Protein AF-0000000072192315 (afdb_homodimer)

Nearest PDB structures (foldseek):
  2le2-assembly1_B  TM=6.069E-01  e=7.141E-01  Salasvirus phi29
  8w7d-assembly1_C  TM=4.137E-01  e=3.017E+00  Escherichia coli K-12
  2jb7-assembly1_A  TM=3.400E-01  e=3.017E+00  Pyrobaculum aerophilum
  1rlh-assembly1_A  TM=3.311E-01  e=6.025E+00  Thermoplasma acidophilum
  2ekm-assembly1_C  TM=3.375E-01  e=5.687E+00  Sulfurisphaera tokodaii

Sequence (202 aa):
MYIFDGNPNGRIMCELSNWNGRVYKVSRNELSVFSQRADAGNTGVYFLLGKDENNTDTVYIGEAEKVCTRLKQHLHDADYWSDAIVVISKDDLLNKAHVISMYIFDGNPNGRIMCELSNWNGRVYKVSRNELSVFSQRADAGNTGVYFLLGKDENNTDTVYIGEAEKVCTRLKQHLHDADYWSDAIVVISKDDLLNKAHVIS

Secondary structure (DSSP, 8-state):
-EEE-SSTTS-EEEE-TT-SEEEEEEEGGGHHHHTTSTTTTS-EEEEEEEE-TTS-EEEEEEEESSHHHHHHHHHHH--SEEEEEEEEETTS--EEEE---/-EEE-SSTTS-EEEE-TT-SEEEEEEEGGGHHHHTTSTTTTS-EEEEEEEE-TTS-EEEEEEEESSHHHHHHHHHHH--SEEEEEEEEETTS--EEEE---

pLDDT: mean 89.83, std 11.67, range [42.97, 97.56]

Structure (mmCIF, N/CA/C/O backbone):
data_AF-0000000072192315-model_v1
#
loop_
_entity.id
_entity.type
_entity.pdbx_description
1 polymer 'GIY-YIG domain-containing protein'
#
loop_
_atom_site.group_PDB
_atom_site.id
_atom_site.type_symbol
_atom_site.label_atom_id
_atom_site.label_alt_id
_atom_site.label_comp_id
_atom_site.label_asym_id
_atom_site.label_entity_id
_atom_site.label_seq_id
_atom_site.pdbx_PDB_ins_code
_atom_site.Cartn_x
_atom_site.Cartn_y
_atom_site.Cartn_z
_atom_site.occupancy
_atom_site.B_iso_or_equiv
_atom_site.auth_seq_id
_atom_site.auth_comp_id
_atom_site.auth_asym_id
_atom_site.auth_atom_id
_atom_site.pdbx_PDB_model_num
ATOM 1 N N . MET A 1 1 ? -11.828 5.438 -9.328 1 72.56 1 MET A N 1
ATOM 2 C CA . MET A 1 1 ? -11.18 6.527 -10.055 1 72.56 1 MET A CA 1
ATOM 3 C C . MET A 1 1 ? -9.68 6.551 -9.773 1 72.56 1 MET A C 1
ATOM 5 O O . MET A 1 1 ? -9.258 6.305 -8.641 1 72.56 1 MET A O 1
ATOM 9 N N . TYR A 1 2 ? -8.875 6.68 -10.93 1 74.38 2 TYR A N 1
ATOM 10 C CA . TYR A 1 2 ? -7.426 6.738 -10.766 1 74.38 2 TYR A CA 1
ATOM 11 C C . TYR A 1 2 ? -6.863 8.023 -11.367 1 74.38 2 TYR A C 1
ATOM 13 O O . TYR A 1 2 ? -7.242 8.414 -12.477 1 74.38 2 TYR A O 1
ATOM 21 N N . ILE A 1 3 ? -6.184 8.742 -10.555 1 69 3 ILE A N 1
ATOM 22 C CA . ILE A 1 3 ? -5.527 9.953 -11.031 1 69 3 ILE A CA 1
ATOM 23 C C . ILE A 1 3 ? -4.012 9.742 -11.047 1 69 3 ILE A C 1
ATOM 25 O O . ILE A 1 3 ? -3.42 9.352 -10.039 1 69 3 ILE A O 1
ATOM 29 N N . PHE A 1 4 ? -3.506 9.578 -12.297 1 64.12 4 PHE A N 1
ATOM 30 C CA . PHE A 1 4 ? -2.061 9.477 -12.469 1 64.12 4 PHE A CA 1
ATOM 31 C C . PHE A 1 4 ? -1.511 10.719 -13.164 1 64.12 4 PHE A C 1
ATOM 33 O O . PHE A 1 4 ? -2.018 11.125 -14.211 1 64.12 4 PHE A O 1
ATOM 40 N N . ASP A 1 5 ? -0.833 11.547 -12.422 1 62.72 5 ASP A N 1
ATOM 41 C CA . ASP A 1 5 ? -0.313 12.781 -13 1 62.72 5 ASP A CA 1
ATOM 42 C C . ASP A 1 5 ? 0.749 12.492 -14.055 1 62.72 5 ASP A C 1
ATOM 44 O O . ASP A 1 5 ? 1.009 13.32 -14.93 1 62.72 5 ASP A O 1
ATOM 48 N N . GLY A 1 6 ? 0.932 11.398 -14.617 1 55.69 6 GLY A N 1
ATOM 49 C CA . GLY A 1 6 ? 1.795 11.047 -15.727 1 55.69 6 GLY A CA 1
ATOM 50 C C . GLY A 1 6 ? 3.27 11.062 -15.375 1 55.69 6 GLY A C 1
ATOM 51 O O . GLY A 1 6 ? 4.105 10.594 -16.141 1 55.69 6 GLY A O 1
ATOM 52 N N . ASN A 1 7 ? 3.707 11.984 -14.453 1 56.75 7 ASN A N 1
ATOM 53 C CA . ASN A 1 7 ? 5.102 12.047 -14.039 1 56.75 7 ASN A CA 1
ATOM 54 C C . ASN A 1 7 ? 5.445 10.938 -13.055 1 56.75 7 ASN A C 1
ATOM 56 O O . ASN A 1 7 ? 4.656 10.625 -12.164 1 56.75 7 ASN A O 1
ATOM 60 N N . PRO A 1 8 ? 6.453 10.156 -13.492 1 55.16 8 PRO A N 1
ATOM 61 C CA . PRO A 1 8 ? 6.844 9.031 -12.641 1 55.16 8 PRO A CA 1
ATOM 62 C C . PRO A 1 8 ? 6.883 9.398 -11.156 1 55.16 8 PRO A C 1
ATOM 64 O O . PRO A 1 8 ? 6.613 8.555 -10.305 1 55.16 8 PRO A O 1
ATOM 67 N N . ASN A 1 9 ? 7.336 10.641 -10.906 1 58.22 9 ASN A N 1
ATOM 68 C CA . ASN A 1 9 ? 7.402 11.117 -9.531 1 58.22 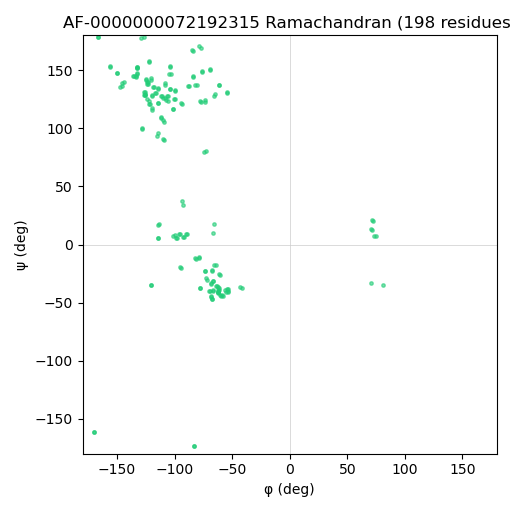9 ASN A CA 1
ATOM 69 C C . ASN A 1 9 ? 6.094 11.789 -9.109 1 58.22 9 ASN A C 1
ATOM 71 O O . ASN A 1 9 ? 6.043 12.469 -8.078 1 58.22 9 ASN A O 1
ATOM 75 N N . GLY A 1 10 ? 5.234 11.562 -10.055 1 63.72 10 GLY A N 1
ATOM 76 C CA . GLY A 1 10 ? 4.008 12.305 -9.797 1 63.72 10 GLY A CA 1
ATOM 77 C C . GLY A 1 10 ? 3.133 11.664 -8.734 1 63.72 10 GLY A C 1
ATOM 78 O O . GLY A 1 10 ? 3.436 10.578 -8.25 1 63.72 10 GLY A O 1
ATOM 79 N N . ARG A 1 11 ? 2.109 12.43 -8.305 1 75 11 ARG A N 1
ATOM 80 C CA . ARG A 1 11 ? 1.114 12.039 -7.309 1 75 11 ARG A CA 1
ATOM 81 C C . ARG A 1 11 ? 0.129 11.031 -7.891 1 75 11 ARG A C 1
ATOM 83 O O . ARG A 1 11 ? -0.313 11.172 -9.031 1 75 11 ARG A O 1
ATOM 90 N N . ILE A 1 12 ? 0.076 9.961 -7.25 1 82.5 12 ILE A N 1
ATOM 91 C CA . ILE A 1 12 ? -0.927 8.969 -7.613 1 82.5 12 ILE A CA 1
ATOM 92 C C . ILE A 1 12 ? -2.008 8.906 -6.539 1 82.5 12 ILE A C 1
ATOM 94 O O . ILE A 1 12 ? -1.704 8.922 -5.344 1 82.5 12 ILE A O 1
ATOM 98 N N . MET A 1 13 ? -3.211 9.07 -6.996 1 89.31 13 MET A N 1
ATOM 99 C CA . MET A 1 13 ? -4.348 8.812 -6.117 1 89.31 13 MET A CA 1
ATOM 100 C C . MET A 1 13 ? -5.32 7.828 -6.75 1 89.31 13 MET A C 1
ATOM 102 O O . MET A 1 13 ? -5.629 7.93 -7.941 1 89.31 13 MET A O 1
ATOM 106 N N . CYS A 1 14 ? -5.656 6.895 -5.984 1 88.88 14 CYS A N 1
ATOM 107 C CA . CYS A 1 14 ? -6.574 5.863 -6.465 1 88.88 14 CYS A CA 1
ATOM 108 C C . CYS A 1 14 ? -7.773 5.73 -5.535 1 88.88 14 CYS A C 1
ATOM 110 O O . CYS A 1 14 ? -7.617 5.688 -4.312 1 88.88 14 CYS A O 1
ATOM 112 N N . GLU A 1 15 ? -8.922 5.777 -6.16 1 90.12 15 GLU A N 1
ATOM 113 C CA . GLU A 1 15 ? -10.148 5.422 -5.469 1 90.12 15 GLU A CA 1
ATOM 114 C C . GLU A 1 15 ? -10.695 4.086 -5.969 1 90.12 15 GLU A C 1
ATOM 116 O O . GLU A 1 15 ? -10.664 3.805 -7.168 1 90.12 15 GLU A O 1
ATOM 121 N N . LEU A 1 16 ? -11.172 3.268 -5.039 1 88 16 LEU A N 1
ATOM 122 C CA . LEU A 1 16 ? -11.633 1.924 -5.363 1 88 16 LEU A CA 1
ATOM 123 C C . LEU A 1 16 ? -13.156 1.855 -5.348 1 88 16 LEU A C 1
ATOM 125 O O . LEU A 1 16 ? -13.805 2.535 -4.551 1 88 16 LEU A O 1
ATOM 129 N N . SER A 1 17 ? -13.531 1.049 -6.195 1 85.25 17 SER A N 1
ATOM 130 C CA . SER A 1 17 ? -14.984 0.869 -6.277 1 85.25 17 SER A CA 1
ATOM 131 C C . SER A 1 17 ? -15.531 0.264 -4.988 1 85.25 17 SER A C 1
ATOM 133 O O . SER A 1 17 ? -14.961 -0.684 -4.445 1 85.25 17 SER A O 1
ATOM 135 N N . ASN A 1 18 ? -16.484 0.802 -4.43 1 85.88 18 ASN A N 1
ATOM 136 C CA . ASN A 1 18 ? -17.234 0.309 -3.275 1 85.88 18 ASN A CA 1
ATOM 137 C C . ASN A 1 18 ? -16.422 0.433 -1.988 1 85.88 18 ASN A C 1
ATOM 139 O O . ASN A 1 18 ? -16.641 -0.312 -1.033 1 85.88 18 ASN A O 1
ATOM 143 N N . TRP A 1 19 ? -15.398 1.005 -2.02 1 92 19 TRP A N 1
ATOM 144 C CA . TRP A 1 19 ? -14.609 1.298 -0.831 1 92 19 TRP A CA 1
ATOM 145 C C . TRP A 1 19 ? -14.539 2.801 -0.579 1 92 19 TRP A C 1
ATOM 147 O O . TRP A 1 19 ? -14.359 3.586 -1.512 1 92 19 TRP A O 1
ATOM 157 N N . ASN A 1 20 ? -14.742 3.244 0.676 1 92.12 20 ASN A N 1
ATOM 158 C CA . ASN A 1 20 ? -14.797 4.672 0.982 1 92.12 20 ASN A CA 1
ATOM 159 C C . ASN A 1 20 ? -13.43 5.203 1.414 1 92.12 20 ASN A C 1
ATOM 161 O O . ASN A 1 20 ? -13.328 5.93 2.404 1 92.12 20 ASN A O 1
ATOM 165 N N . GLY A 1 21 ? -12.43 4.781 0.879 1 93.44 21 GLY A N 1
ATOM 166 C CA . GLY A 1 21 ? -11.086 5.281 1.137 1 93.44 21 GLY A CA 1
ATOM 167 C C . GLY A 1 21 ? -10.328 5.633 -0.128 1 93.44 21 GLY A C 1
ATOM 168 O O . GLY A 1 21 ? -10.898 5.641 -1.221 1 93.44 21 GLY A O 1
ATOM 169 N N . ARG A 1 22 ? -9.164 6.109 0.043 1 94.44 22 ARG A N 1
ATOM 170 C CA . ARG A 1 22 ? -8.234 6.461 -1.027 1 94.44 22 ARG A CA 1
ATOM 171 C C . ARG A 1 22 ? -6.844 5.91 -0.747 1 94.44 22 ARG A C 1
ATOM 173 O O . ARG A 1 22 ? -6.438 5.789 0.412 1 94.44 22 ARG A O 1
ATOM 180 N N . VAL A 1 23 ? -6.168 5.559 -1.842 1 95.31 23 VAL A N 1
ATOM 181 C CA . VAL A 1 23 ? -4.754 5.203 -1.793 1 95.31 23 VAL A CA 1
ATOM 182 C C . VAL A 1 23 ? -3.926 6.281 -2.49 1 95.31 23 VAL A C 1
ATOM 184 O O . VAL A 1 23 ? -4.238 6.684 -3.611 1 95.31 23 VAL A O 1
ATOM 187 N N . TYR A 1 24 ? -2.924 6.754 -1.755 1 94.25 24 TYR A N 1
ATOM 188 C CA . TYR A 1 24 ? -2.039 7.777 -2.295 1 94.25 24 TYR A CA 1
ATOM 189 C C . TYR A 1 24 ? -0.605 7.27 -2.385 1 94.25 24 TYR A C 1
ATOM 191 O O . TYR A 1 24 ? -0.124 6.586 -1.478 1 94.25 24 TYR A O 1
ATOM 199 N N . LYS A 1 25 ? 0.007 7.535 -3.465 1 94 25 LYS A N 1
ATOM 200 C CA . LYS A 1 25 ? 1.466 7.598 -3.473 1 94 25 LYS A CA 1
ATOM 201 C C . LYS A 1 25 ? 1.957 9.023 -3.252 1 94 25 LYS A C 1
ATOM 203 O O . LYS A 1 25 ? 1.591 9.938 -3.998 1 94 25 LYS A O 1
ATOM 208 N N . VAL A 1 26 ? 2.732 9.227 -2.207 1 94.25 26 VAL A N 1
ATOM 209 C CA . VAL A 1 26 ? 3.215 10.555 -1.825 1 94.25 26 VAL A CA 1
ATOM 210 C C . VAL A 1 26 ? 4.742 10.562 -1.81 1 94.25 26 VAL A C 1
ATOM 212 O O . VAL A 1 26 ? 5.367 9.781 -1.091 1 94.25 26 VAL A O 1
ATOM 215 N N . SER A 1 27 ? 5.324 11.406 -2.596 1 93.75 27 SER A N 1
ATOM 216 C CA . SER A 1 27 ? 6.766 11.594 -2.482 1 93.75 27 SER A CA 1
ATOM 217 C C . SER A 1 27 ? 7.117 12.445 -1.269 1 93.75 27 SER A C 1
ATOM 219 O O . SER A 1 27 ? 6.402 13.391 -0.94 1 93.75 27 SER A O 1
ATOM 221 N N . ARG A 1 28 ? 8.258 12.133 -0.775 1 94.81 28 ARG A N 1
ATOM 222 C CA . ARG A 1 28 ? 8.758 12.883 0.375 1 94.81 28 ARG A CA 1
ATOM 223 C C . ARG A 1 28 ? 8.773 14.375 0.092 1 94.81 28 ARG A C 1
ATOM 225 O O . ARG A 1 28 ? 8.391 15.18 0.945 1 94.81 28 ARG A O 1
ATOM 232 N N . ASN A 1 29 ? 9.094 14.75 -1.052 1 93.38 29 ASN A N 1
ATOM 233 C CA . ASN A 1 29 ? 9.258 16.141 -1.438 1 93.38 29 ASN A CA 1
ATOM 234 C C . ASN A 1 29 ? 7.906 16.812 -1.678 1 93.38 29 ASN A C 1
ATOM 236 O O . ASN A 1 29 ? 7.828 18.047 -1.785 1 93.38 29 ASN A O 1
ATOM 240 N N . GLU A 1 30 ? 6.855 16.016 -1.737 1 93.12 30 GLU A N 1
ATOM 241 C CA . GLU A 1 30 ? 5.535 16.562 -2.023 1 93.12 30 GLU A CA 1
ATOM 242 C C . GLU A 1 30 ? 4.602 16.406 -0.828 1 93.12 30 GLU A C 1
ATOM 244 O O . GLU A 1 30 ? 3.383 16.531 -0.966 1 93.12 30 GLU A O 1
ATOM 249 N N . LEU A 1 31 ? 5.16 16.172 0.26 1 95.5 31 LEU A N 1
ATOM 250 C CA . LEU A 1 31 ? 4.344 15.984 1.451 1 95.5 31 LEU A CA 1
ATOM 251 C C . LEU A 1 31 ? 3.537 17.234 1.77 1 95.5 31 LEU A C 1
ATOM 253 O O . LEU A 1 31 ? 2.4 17.156 2.238 1 95.5 31 LEU A O 1
ATOM 257 N N . SER A 1 32 ? 4.129 18.391 1.55 1 95.12 32 SER A N 1
ATOM 258 C CA . SER A 1 32 ? 3.43 19.641 1.812 1 95.12 32 SER A CA 1
ATOM 259 C C . SER A 1 32 ? 2.18 19.766 0.947 1 95.12 32 SER A C 1
ATOM 261 O O . SER A 1 32 ? 1.159 20.297 1.396 1 95.12 32 SER A O 1
ATOM 263 N N . VAL A 1 33 ? 2.227 19.344 -0.306 1 93.94 33 VAL A N 1
ATOM 264 C CA . VAL A 1 33 ? 1.077 19.359 -1.205 1 93.94 33 VAL A CA 1
ATOM 265 C C . VAL A 1 33 ? 0.027 18.359 -0.732 1 93.94 33 VAL A C 1
ATOM 267 O O . VAL A 1 33 ? -1.16 18.688 -0.656 1 93.94 33 VAL A O 1
ATOM 270 N N . PHE A 1 34 ? 0.44 17.172 -0.406 1 94.5 34 PHE A N 1
ATOM 271 C CA . PHE A 1 34 ? -0.456 16.156 0.123 1 94.5 34 PHE A CA 1
ATOM 272 C C . PHE A 1 34 ? -1.182 16.656 1.364 1 94.5 34 PHE A C 1
ATOM 274 O O . PHE A 1 34 ? -2.373 16.391 1.545 1 94.5 34 PHE A O 1
ATOM 281 N N . SER A 1 35 ? -0.459 17.375 2.182 1 96.19 35 SER A N 1
ATOM 282 C CA . SER A 1 35 ? -0.99 17.812 3.465 1 96.19 35 SER A CA 1
ATOM 283 C C . SER A 1 35 ? -2.146 18.797 3.273 1 96.19 35 SER A C 1
ATOM 285 O O . SER A 1 35 ? -2.898 19.062 4.211 1 96.19 35 SER A O 1
ATOM 287 N N . GLN A 1 36 ? -2.279 19.375 2.117 1 96.25 36 GLN A N 1
ATOM 288 C CA . GLN A 1 36 ? -3.326 20.344 1.835 1 96.25 36 GLN A CA 1
ATOM 289 C C . GLN A 1 36 ? -4.645 19.656 1.503 1 96.25 36 GLN A C 1
ATOM 291 O O . GLN A 1 36 ? -5.695 20.312 1.462 1 96.25 36 GLN A O 1
ATOM 296 N N . ARG A 1 37 ? -4.586 18.469 1.297 1 93.94 37 ARG A N 1
ATOM 297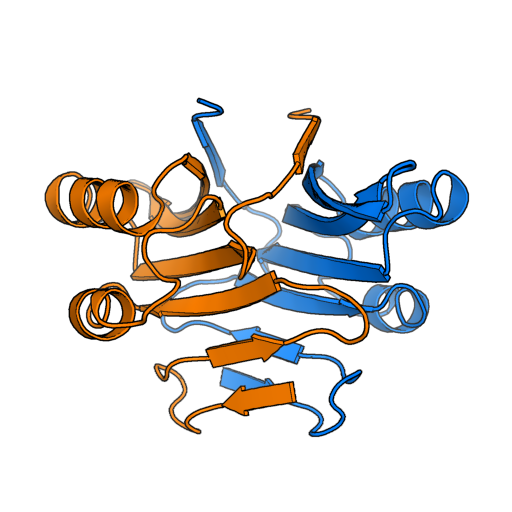 C CA . ARG A 1 37 ? -5.809 17.734 0.989 1 93.94 37 ARG A CA 1
ATOM 298 C C . ARG A 1 37 ? -6.723 17.656 2.207 1 93.94 37 ARG A C 1
ATOM 300 O O . ARG A 1 37 ? -6.254 17.484 3.334 1 93.94 37 ARG A O 1
ATOM 307 N N . ALA A 1 38 ? -8.031 17.578 1.945 1 93.31 38 ALA A N 1
ATOM 308 C CA . ALA A 1 38 ? -9.023 17.562 3.012 1 93.31 38 ALA A CA 1
ATOM 309 C C . ALA A 1 38 ? -8.93 16.297 3.848 1 93.31 38 ALA A C 1
ATOM 311 O O . ALA A 1 38 ? -9.18 16.312 5.055 1 93.31 38 ALA A O 1
ATOM 312 N N . ASP A 1 39 ? -8.523 15.188 3.17 1 95.12 39 ASP A N 1
ATOM 313 C CA . ASP A 1 39 ? -8.531 13.914 3.877 1 95.12 39 ASP A CA 1
ATOM 314 C C . ASP A 1 39 ? -7.145 13.562 4.406 1 95.12 39 ASP A C 1
ATOM 316 O O . ASP A 1 39 ? -6.953 12.508 5.012 1 95.12 39 ASP A O 1
ATOM 320 N N . ALA A 1 40 ? -6.164 14.438 4.281 1 94.81 40 ALA A N 1
ATOM 321 C CA . ALA A 1 40 ? -4.785 14.117 4.641 1 94.81 40 ALA A CA 1
ATOM 322 C C . ALA A 1 40 ? -4.645 13.914 6.145 1 94.81 40 ALA A C 1
ATOM 324 O O . ALA A 1 40 ? -3.74 13.211 6.602 1 94.81 40 ALA A O 1
ATOM 325 N N . GLY A 1 41 ? -5.559 14.469 6.918 1 95.19 41 GLY A N 1
ATOM 326 C CA . GLY A 1 41 ? -5.52 14.383 8.367 1 95.19 41 GLY A CA 1
ATOM 327 C C . GLY A 1 41 ? -6.363 13.258 8.93 1 95.19 41 GLY A C 1
ATOM 328 O O . GLY A 1 41 ? -6.59 13.18 10.141 1 95.19 41 GLY A O 1
ATOM 329 N N . ASN A 1 42 ? -6.867 12.398 8.133 1 97.19 42 ASN A N 1
ATOM 330 C CA . ASN A 1 42 ? -7.723 11.312 8.594 1 97.19 42 ASN A CA 1
ATOM 331 C C . ASN A 1 42 ? -6.898 10.117 9.055 1 97.19 42 ASN A C 1
ATOM 333 O O . ASN A 1 42 ? -5.676 10.094 8.898 1 97.19 42 ASN A O 1
ATOM 337 N N . THR A 1 43 ? -7.582 9.156 9.758 1 96.12 43 THR A N 1
ATOM 338 C CA . THR A 1 43 ? -6.988 7.887 10.18 1 96.12 43 THR A CA 1
ATOM 339 C C . THR A 1 43 ? -6.543 7.074 8.961 1 96.12 43 THR A C 1
ATOM 341 O O . THR A 1 43 ? -7.246 7.027 7.953 1 96.12 43 THR A O 1
ATOM 344 N N . GLY A 1 44 ? -5.391 6.527 9.109 1 96.31 44 GLY A N 1
ATOM 345 C CA . GLY A 1 44 ? -4.945 5.715 7.992 1 96.31 44 GLY A CA 1
ATOM 346 C C . GLY A 1 44 ? -3.752 4.84 8.328 1 96.31 44 GLY A C 1
ATOM 347 O O . GLY A 1 44 ? -3.355 4.742 9.492 1 96.31 44 GLY A O 1
ATOM 348 N N . VAL A 1 45 ? -3.305 4.043 7.363 1 96.69 45 VAL A N 1
ATOM 349 C CA . VAL A 1 45 ? -2.102 3.219 7.391 1 96.69 45 VAL A CA 1
ATOM 350 C C . VAL A 1 45 ? -1.188 3.6 6.227 1 96.69 45 VAL A C 1
ATOM 352 O O . VAL A 1 45 ? -1.64 4.191 5.242 1 96.69 45 VAL A O 1
ATOM 355 N N . TYR A 1 46 ? 0.104 3.293 6.371 1 96.88 46 TYR A N 1
ATOM 356 C CA . TYR A 1 46 ? 1.016 3.707 5.309 1 96.88 46 TYR A CA 1
ATOM 357 C C . TYR A 1 46 ? 2.266 2.836 5.297 1 96.88 46 TYR A C 1
ATOM 359 O O . TYR A 1 46 ? 2.645 2.262 6.32 1 96.88 46 TYR A O 1
ATOM 367 N N . PHE A 1 47 ? 2.814 2.752 4.164 1 96.62 47 PHE A N 1
ATOM 368 C CA . PHE A 1 47 ? 4.18 2.277 3.971 1 96.62 47 PHE A CA 1
ATOM 369 C C . PHE A 1 47 ? 5.121 3.439 3.686 1 96.62 47 PHE A C 1
ATOM 371 O O . PHE A 1 47 ? 4.801 4.324 2.891 1 96.62 47 PHE A O 1
ATOM 378 N N . LEU A 1 48 ? 6.305 3.398 4.422 1 97.06 48 LEU A N 1
ATOM 379 C CA . LEU A 1 48 ? 7.422 4.223 3.973 1 97.06 48 LEU A CA 1
ATOM 380 C C . LEU A 1 48 ? 8.438 3.389 3.205 1 97.06 48 LEU A C 1
ATOM 382 O O . LEU A 1 48 ? 8.898 2.355 3.695 1 97.06 48 LEU A O 1
ATOM 386 N N . LEU A 1 49 ? 8.75 3.83 1.974 1 96.75 49 LEU A N 1
ATOM 387 C CA . LEU A 1 49 ? 9.656 3.092 1.104 1 96.75 49 LEU A CA 1
ATOM 388 C C . LEU A 1 49 ? 11.008 3.797 1.009 1 96.75 49 LEU A C 1
ATOM 390 O O . LEU A 1 49 ? 11.07 4.992 0.71 1 96.75 49 LEU A O 1
ATOM 394 N N . GLY A 1 50 ? 12.055 2.982 1.275 1 96.44 50 GLY A N 1
ATOM 395 C CA . GLY A 1 50 ? 13.383 3.572 1.22 1 96.44 50 GLY A CA 1
ATOM 396 C C . GLY A 1 50 ? 14.5 2.545 1.296 1 96.44 50 GLY A C 1
ATOM 397 O O . GLY A 1 50 ? 14.32 1.397 0.882 1 96.44 50 GLY A O 1
ATOM 398 N N . LYS A 1 51 ? 15.633 3.061 1.639 1 95.62 51 LYS A N 1
ATOM 399 C CA . LYS A 1 51 ? 16.828 2.225 1.804 1 95.62 51 LYS A CA 1
ATOM 400 C C . LYS A 1 51 ? 17.422 2.393 3.197 1 95.62 51 LYS A C 1
ATOM 402 O O . LYS A 1 51 ? 17.484 3.506 3.721 1 95.62 51 LYS A O 1
ATOM 407 N N . ASP A 1 52 ? 17.812 1.212 3.709 1 93.62 52 ASP A N 1
ATOM 408 C CA . ASP A 1 52 ? 18.453 1.297 5.02 1 93.62 52 ASP A CA 1
ATOM 409 C C . ASP A 1 52 ? 19.922 1.648 4.891 1 93.62 52 ASP A C 1
ATOM 411 O O . ASP A 1 52 ? 20.391 2.01 3.809 1 93.62 52 ASP A O 1
ATOM 415 N N . GLU A 1 53 ? 20.656 1.627 6.031 1 93.56 53 GLU A N 1
ATOM 416 C CA . GLU A 1 53 ? 22.047 2.041 6.094 1 93.56 53 GLU A CA 1
ATOM 417 C C . GLU A 1 53 ? 22.938 1.167 5.203 1 93.56 53 GLU A C 1
ATOM 419 O O . GLU A 1 53 ? 24 1.59 4.777 1 93.56 53 GLU A O 1
ATOM 424 N N . ASN A 1 54 ? 22.547 -0.057 4.926 1 94.06 54 ASN A N 1
ATOM 425 C CA . ASN A 1 54 ? 23.297 -0.976 4.074 1 94.06 54 ASN A CA 1
ATOM 426 C C . ASN A 1 54 ? 22.844 -0.89 2.621 1 94.06 54 ASN A C 1
ATOM 428 O O . ASN A 1 54 ? 23.109 -1.789 1.824 1 94.06 54 ASN A O 1
ATOM 432 N N . ASN A 1 55 ? 22 0.028 2.291 1 93.5 55 ASN A N 1
ATOM 433 C CA . ASN A 1 55 ? 21.484 0.274 0.95 1 93.5 55 ASN A CA 1
ATOM 434 C C . ASN A 1 55 ? 20.516 -0.817 0.514 1 93.5 55 ASN A C 1
ATOM 436 O O . ASN A 1 55 ? 20.359 -1.077 -0.68 1 93.5 55 ASN A O 1
ATOM 440 N N . THR A 1 56 ? 20 -1.481 1.504 1 94.56 56 THR A N 1
ATOM 441 C CA . THR A 1 56 ? 19.016 -2.516 1.236 1 94.56 56 THR A CA 1
ATOM 442 C C . THR A 1 56 ? 17.609 -1.921 1.195 1 94.56 56 THR A C 1
ATOM 444 O O . THR A 1 56 ? 17.266 -1.078 2.025 1 94.56 56 THR A O 1
ATOM 447 N N . ASP A 1 57 ? 16.859 -2.344 0.233 1 96.38 57 ASP A N 1
ATOM 448 C CA . ASP A 1 57 ? 15.461 -1.896 0.181 1 96.38 57 ASP A CA 1
ATOM 449 C C . ASP A 1 57 ? 14.742 -2.199 1.49 1 96.38 57 ASP A C 1
ATOM 451 O O . ASP A 1 57 ? 14.812 -3.318 2 1 96.38 57 ASP A O 1
ATOM 455 N N . THR A 1 58 ? 14.055 -1.159 1.998 1 95.75 58 THR A N 1
ATOM 456 C CA . THR A 1 58 ? 13.391 -1.271 3.291 1 95.75 58 THR A CA 1
ATOM 457 C C . THR A 1 58 ? 11.992 -0.667 3.232 1 95.75 58 THR A C 1
ATOM 459 O O . THR A 1 58 ? 11.758 0.305 2.512 1 95.75 58 THR A O 1
ATOM 462 N N . VAL A 1 59 ? 11.078 -1.281 3.965 1 96.56 59 VAL A N 1
ATOM 463 C CA . VAL A 1 59 ? 9.719 -0.766 4.109 1 96.56 59 VAL A CA 1
ATOM 464 C C . VAL A 1 59 ? 9.375 -0.617 5.59 1 96.56 59 VAL A C 1
ATOM 466 O O . VAL A 1 59 ? 9.656 -1.512 6.391 1 96.56 59 VAL A O 1
ATOM 469 N N . TYR A 1 60 ? 8.898 0.588 5.918 1 96.19 60 TYR A N 1
ATOM 470 C CA . TYR A 1 60 ? 8.32 0.841 7.234 1 96.19 60 TYR A CA 1
ATOM 471 C C . TYR A 1 60 ? 6.793 0.794 7.18 1 96.19 60 TYR A C 1
ATOM 473 O O . TYR A 1 60 ? 6.184 1.331 6.25 1 96.19 60 TYR A O 1
ATOM 481 N N . ILE A 1 61 ? 6.184 0.058 8.125 1 96.56 61 ILE A N 1
ATOM 482 C CA . ILE A 1 61 ? 4.73 -0.019 8.211 1 96.56 61 ILE A CA 1
ATOM 483 C C . ILE A 1 61 ? 4.234 0.806 9.391 1 96.56 61 ILE A C 1
ATOM 485 O O . ILE A 1 61 ? 4.637 0.569 10.531 1 96.56 61 ILE A O 1
ATOM 489 N N . GLY A 1 62 ? 3.328 1.759 9.094 1 94.62 62 GLY A N 1
ATOM 490 C CA . GLY A 1 62 ? 2.783 2.586 10.156 1 94.62 62 GLY A CA 1
ATOM 491 C C . GLY A 1 62 ? 1.271 2.709 10.102 1 94.62 62 GLY A C 1
ATOM 492 O O . GLY A 1 62 ? 0.669 2.564 9.039 1 94.62 62 GLY A O 1
ATOM 493 N N . GLU A 1 63 ? 0.662 2.934 11.273 1 94.62 63 GLU A N 1
ATOM 494 C CA . GLU A 1 63 ? -0.731 3.324 11.469 1 94.62 63 GLU A CA 1
ATOM 495 C C . GLU A 1 63 ? -0.835 4.602 12.297 1 94.62 63 GLU A C 1
ATOM 497 O O . GLU A 1 63 ? -0.026 4.832 13.195 1 94.62 63 GLU A O 1
ATOM 502 N N . ALA A 1 64 ? -1.789 5.418 11.906 1 93.94 64 ALA A N 1
ATOM 503 C CA . ALA A 1 64 ? -1.93 6.656 12.664 1 93.94 64 ALA A CA 1
ATOM 504 C C . ALA A 1 64 ? -3.377 7.137 12.664 1 93.94 64 ALA A C 1
ATOM 506 O O . ALA A 1 64 ? -4.109 6.934 11.695 1 93.94 64 ALA A O 1
ATOM 507 N N . GLU A 1 65 ? -3.758 7.762 13.758 1 94.88 65 GLU A N 1
ATOM 508 C CA . GLU A 1 65 ? -5.043 8.453 13.812 1 94.88 65 GLU A CA 1
ATOM 509 C C . GLU A 1 65 ? -5.047 9.688 12.914 1 94.88 65 GLU A C 1
ATOM 511 O O . GLU A 1 65 ? -6.094 10.062 12.375 1 94.88 65 GLU A O 1
ATOM 516 N N . LYS A 1 66 ? -3.918 10.273 12.828 1 95.88 66 LYS A N 1
ATOM 517 C CA . LYS A 1 66 ? -3.682 11.398 11.922 1 95.88 66 LYS A CA 1
ATOM 518 C C . LYS A 1 66 ? -2.443 11.164 11.062 1 95.88 66 LYS A C 1
ATOM 520 O O . LYS A 1 66 ? -1.326 11.477 11.477 1 95.88 66 LYS A O 1
ATOM 525 N N . VAL A 1 67 ?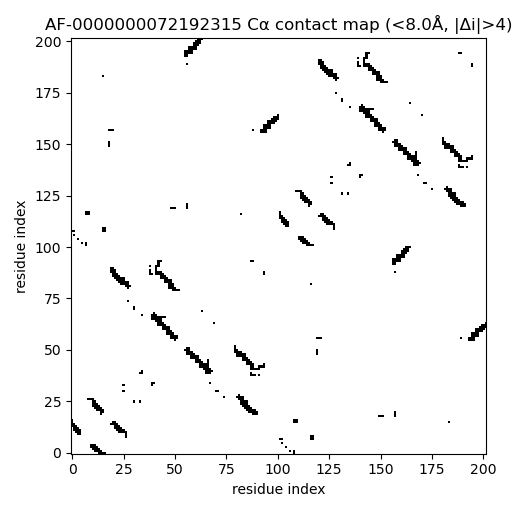 -2.666 10.734 9.828 1 96.56 67 VAL A N 1
ATOM 526 C CA . VAL A 1 67 ? -1.582 10.211 9 1 96.56 67 VAL A CA 1
ATOM 527 C C . VAL A 1 67 ? -0.62 11.344 8.641 1 96.56 67 VAL A C 1
ATOM 529 O O . VAL A 1 67 ? 0.598 11.188 8.758 1 96.56 67 VAL A O 1
ATOM 532 N N . CYS A 1 68 ? -1.154 12.461 8.258 1 96.94 68 CYS A N 1
ATOM 533 C CA . CYS A 1 68 ? -0.298 13.547 7.801 1 96.94 68 CYS A CA 1
ATOM 534 C C . CYS A 1 68 ? 0.633 14.016 8.914 1 96.94 68 CYS A C 1
ATOM 536 O O . CYS A 1 68 ? 1.806 14.305 8.664 1 96.94 68 CYS A O 1
ATOM 538 N N . THR A 1 69 ? 0.137 14.109 10.148 1 97 69 THR A N 1
ATOM 539 C CA . THR A 1 69 ? 0.956 14.5 11.297 1 97 69 THR A CA 1
ATOM 540 C C . THR A 1 69 ? 2.127 13.539 11.477 1 97 69 THR A C 1
ATOM 542 O O . THR A 1 69 ? 3.266 13.969 11.664 1 97 69 THR A O 1
ATOM 545 N N . ARG A 1 70 ? 1.87 12.281 11.352 1 96.69 70 ARG A N 1
ATOM 546 C CA . ARG A 1 70 ? 2.928 11.289 11.531 1 96.69 70 ARG A CA 1
ATOM 547 C C . ARG A 1 70 ? 3.934 11.352 10.383 1 96.69 70 ARG A C 1
ATOM 549 O O . ARG A 1 70 ? 5.141 11.211 10.602 1 96.69 70 ARG A O 1
ATOM 556 N N . LEU A 1 71 ? 3.455 11.539 9.172 1 97.12 71 LEU A N 1
ATOM 557 C CA . LEU A 1 71 ? 4.359 11.625 8.031 1 97.12 71 LEU A CA 1
ATOM 558 C C . LEU A 1 71 ? 5.277 12.836 8.156 1 97.12 71 LEU A C 1
ATOM 560 O O . LEU A 1 71 ? 6.461 12.758 7.812 1 97.12 71 LEU A O 1
ATOM 564 N N . LYS A 1 72 ? 4.77 13.852 8.68 1 97.5 72 LYS A N 1
ATOM 565 C CA . LYS A 1 72 ? 5.59 15.031 8.906 1 97.5 72 LYS A CA 1
ATOM 566 C C . LYS A 1 72 ? 6.664 14.766 9.953 1 97.5 72 LYS A C 1
ATOM 568 O O . LYS A 1 72 ? 7.785 15.273 9.844 1 97.5 72 LYS A O 1
ATOM 573 N N . GLN A 1 73 ? 6.297 14.055 10.961 1 97.12 73 GLN A N 1
ATOM 574 C CA . GLN A 1 73 ? 7.285 13.664 11.953 1 97.12 73 GLN A CA 1
ATOM 575 C C . GLN A 1 73 ? 8.391 12.812 11.328 1 97.12 73 GLN A C 1
ATOM 577 O O . GLN A 1 73 ? 9.57 13.023 11.609 1 97.12 73 GLN A O 1
ATOM 582 N N . HIS A 1 74 ? 7.965 11.883 10.484 1 96.69 74 HIS A N 1
ATOM 583 C CA . HIS A 1 74 ? 8.945 11.07 9.781 1 96.69 74 HIS A CA 1
ATOM 584 C C . HIS A 1 74 ? 9.836 11.922 8.883 1 96.69 74 HIS A C 1
ATOM 586 O O . HIS A 1 74 ? 11.016 11.625 8.703 1 96.69 74 HIS A O 1
ATOM 592 N N . LEU A 1 75 ? 9.234 12.859 8.219 1 96.5 75 LEU A N 1
ATOM 593 C CA . LEU A 1 75 ? 10 13.758 7.359 1 96.5 75 LEU A CA 1
ATOM 594 C C . LEU A 1 75 ? 11.141 14.414 8.133 1 96.5 75 LEU A C 1
ATOM 596 O O . LEU A 1 75 ? 12.258 14.523 7.625 1 96.5 75 LEU A O 1
ATOM 600 N N . HIS A 1 76 ? 10.867 14.75 9.266 1 95.81 76 HIS A N 1
ATOM 601 C CA . HIS A 1 76 ? 11.844 15.43 10.109 1 95.81 76 HIS A CA 1
ATOM 602 C C . HIS A 1 76 ? 12.852 14.445 10.688 1 95.81 76 HIS A C 1
ATOM 604 O O . HIS A 1 76 ? 14.055 14.719 10.719 1 95.81 76 HIS A O 1
ATOM 610 N N . ASP A 1 77 ? 12.445 13.281 11.047 1 94.94 77 ASP A N 1
ATOM 611 C CA . ASP A 1 77 ? 13.227 12.391 11.898 1 94.94 77 ASP A CA 1
ATOM 612 C C . ASP A 1 77 ? 14.055 11.414 11.062 1 94.94 77 ASP A C 1
ATOM 614 O O . ASP A 1 77 ? 15.008 10.82 11.562 1 94.94 77 ASP A O 1
ATOM 618 N N . ALA A 1 78 ? 13.656 11.234 9.859 1 92.31 78 ALA A N 1
ATOM 619 C CA . ALA A 1 78 ? 14.312 10.164 9.109 1 92.31 78 ALA A CA 1
ATOM 620 C C . ALA A 1 78 ? 14.469 10.547 7.637 1 92.31 78 ALA A C 1
ATOM 622 O O . ALA A 1 78 ? 13.531 11.047 7.016 1 92.31 78 ALA A O 1
ATOM 623 N N . ASP A 1 79 ? 15.602 10.195 7.094 1 94.38 79 ASP A N 1
ATOM 624 C CA . ASP A 1 79 ? 15.867 10.531 5.699 1 94.38 79 ASP A CA 1
ATOM 625 C C . ASP A 1 79 ? 15.977 9.273 4.84 1 94.38 79 ASP A C 1
ATOM 627 O O . ASP A 1 79 ? 16.297 9.359 3.65 1 94.38 79 ASP A O 1
ATOM 631 N N . TYR A 1 80 ? 15.695 8.109 5.453 1 94.88 80 TYR A N 1
ATOM 632 C CA . TYR A 1 80 ? 15.922 6.859 4.73 1 94.88 80 TYR A CA 1
ATOM 633 C C . TYR A 1 80 ? 14.867 6.648 3.658 1 94.88 80 TYR A C 1
ATOM 635 O O . TYR A 1 80 ? 15.062 5.863 2.727 1 94.88 80 TYR A O 1
ATOM 643 N N . TRP A 1 81 ? 13.734 7.305 3.854 1 96.25 81 TRP A N 1
ATOM 644 C CA . TRP A 1 81 ? 12.617 7 2.969 1 96.25 81 TRP A CA 1
ATOM 645 C C . TRP A 1 81 ? 12.43 8.102 1.932 1 96.25 81 TRP A C 1
ATOM 647 O O . TRP A 1 81 ? 12.773 9.258 2.178 1 96.25 81 TRP A O 1
ATOM 657 N N . SER A 1 82 ? 11.82 7.699 0.692 1 95.19 82 SER A N 1
ATOM 658 C CA . SER A 1 82 ? 11.617 8.641 -0.403 1 95.19 82 SER A CA 1
ATOM 659 C C . SER A 1 82 ? 10.148 8.758 -0.771 1 95.19 82 SER A C 1
ATOM 661 O O . SER A 1 82 ? 9.68 9.828 -1.17 1 95.19 82 SER A O 1
ATOM 663 N N . ASP A 1 83 ? 9.398 7.637 -0.669 1 95.44 83 ASP A N 1
ATOM 664 C CA . ASP A 1 83 ? 7.98 7.609 -1.031 1 95.44 83 ASP A CA 1
ATOM 665 C C . ASP A 1 83 ? 7.152 6.93 0.055 1 95.44 83 ASP A C 1
ATOM 667 O O . ASP A 1 83 ? 7.656 6.082 0.792 1 95.44 83 ASP A O 1
ATOM 671 N N . ALA A 1 84 ? 5.914 7.363 0.099 1 96.19 84 ALA A N 1
ATOM 672 C CA . ALA A 1 84 ? 4.938 6.723 0.976 1 96.19 84 ALA A CA 1
ATOM 673 C C . ALA A 1 84 ? 3.727 6.238 0.186 1 96.19 84 ALA A C 1
ATOM 675 O O . ALA A 1 84 ? 3.275 6.906 -0.747 1 96.19 84 ALA A O 1
ATOM 676 N N . ILE A 1 85 ? 3.232 5.055 0.527 1 96.5 85 ILE A N 1
ATOM 677 C CA . ILE A 1 85 ? 1.907 4.594 0.131 1 96.5 85 ILE A CA 1
ATOM 678 C C . ILE A 1 85 ? 0.933 4.758 1.295 1 96.5 85 ILE A C 1
ATOM 680 O O . ILE A 1 85 ? 1.1 4.137 2.346 1 96.5 85 ILE A O 1
ATOM 684 N N . VAL A 1 86 ? -0.033 5.59 1.073 1 97 86 VAL A N 1
ATOM 685 C CA . VAL A 1 86 ? -0.934 5.961 2.158 1 97 86 VAL A CA 1
ATOM 686 C C . VAL A 1 86 ? -2.352 5.492 1.838 1 97 86 VAL A C 1
ATOM 688 O O . VAL A 1 86 ? -2.848 5.707 0.729 1 97 86 VAL A O 1
ATOM 691 N N . VAL A 1 87 ? -2.979 4.824 2.791 1 96.94 87 VAL A N 1
ATOM 692 C CA . VAL A 1 87 ? -4.387 4.441 2.719 1 96.94 87 VAL A CA 1
ATOM 693 C C . VAL A 1 87 ? -5.18 5.18 3.793 1 96.94 87 VAL A C 1
ATOM 695 O O . VAL A 1 87 ? -4.867 5.082 4.984 1 96.94 87 VAL A O 1
ATOM 698 N N . ILE A 1 88 ? -6.164 5.926 3.291 1 96.69 88 ILE A N 1
ATOM 699 C CA . ILE A 1 88 ? -6.965 6.703 4.23 1 96.69 88 ILE A CA 1
ATOM 700 C C . ILE A 1 88 ? -8.445 6.535 3.91 1 96.69 88 ILE A C 1
ATOM 702 O O . ILE A 1 88 ? -8.82 6.359 2.748 1 96.69 88 ILE A O 1
ATOM 706 N N . SER A 1 89 ? -9.258 6.512 4.984 1 93.38 89 SER A N 1
ATOM 707 C CA . SER A 1 89 ? -10.703 6.594 4.766 1 93.38 89 SER A CA 1
ATOM 708 C C . SER A 1 89 ? -11.156 8.039 4.617 1 93.38 89 SER A C 1
ATOM 710 O O . SER A 1 89 ? -10.648 8.93 5.297 1 93.38 89 SER A O 1
ATOM 712 N N . LYS A 1 90 ? -12.141 8.281 3.781 1 93.12 90 LYS A N 1
ATOM 713 C CA . LYS A 1 90 ? -12.633 9.633 3.537 1 93.12 90 LYS A CA 1
ATOM 714 C C . LYS A 1 90 ? -13.43 10.148 4.734 1 93.12 90 LYS A C 1
ATOM 716 O O . LYS A 1 90 ? -13.438 11.352 5.008 1 93.12 90 LYS A O 1
ATOM 721 N N . ASP A 1 91 ? -14.07 9.219 5.484 1 92 91 ASP A N 1
ATOM 722 C CA . ASP A 1 91 ? -14.93 9.648 6.578 1 92 91 ASP A CA 1
ATOM 723 C C . ASP A 1 91 ? -14.227 9.508 7.926 1 92 91 ASP A C 1
ATOM 725 O O . ASP A 1 91 ? -14.852 9.617 8.977 1 92 91 ASP A O 1
ATOM 729 N N . ASP A 1 92 ? -12.992 9.203 7.961 1 92.5 92 ASP A N 1
ATOM 730 C CA . ASP A 1 92 ? -12.109 9.109 9.125 1 92.5 92 ASP A CA 1
ATOM 731 C C . ASP A 1 92 ? -12.461 7.887 9.977 1 92.5 92 ASP A C 1
ATOM 733 O O . ASP A 1 92 ? -12.148 7.848 11.172 1 92.5 92 ASP A O 1
ATOM 737 N N . LEU A 1 93 ? -13.297 6.961 9.438 1 92.44 93 LEU A N 1
ATOM 738 C CA . LEU A 1 93 ? -13.633 5.703 10.102 1 92.44 93 LEU A CA 1
ATOM 739 C C . LEU A 1 93 ? -12.977 4.523 9.391 1 92.44 93 LEU A C 1
ATOM 741 O O . LEU A 1 93 ? -13.539 3.979 8.438 1 92.44 93 LEU A O 1
ATOM 745 N N . LEU A 1 94 ? -11.805 4.191 9.789 1 95 94 LEU A N 1
ATOM 746 C CA . LEU A 1 94 ? -11.07 3.072 9.211 1 95 94 LEU A CA 1
ATOM 747 C C . LEU A 1 94 ? -10.758 2.02 10.273 1 95 94 LEU A C 1
ATOM 749 O O . LEU A 1 94 ? -10.078 2.311 11.258 1 95 94 LEU A O 1
ATOM 753 N N . ASN A 1 95 ? -11.305 0.879 10.102 1 94.75 95 ASN A N 1
ATOM 754 C CA . ASN A 1 95 ? -10.922 -0.247 10.945 1 94.75 95 ASN A CA 1
ATOM 755 C C . ASN A 1 95 ? -9.625 -0.894 10.469 1 94.75 95 ASN A C 1
ATOM 757 O O . ASN A 1 95 ? -9.406 -1.032 9.266 1 94.75 95 ASN A O 1
ATOM 761 N N . LYS A 1 96 ? -8.805 -1.199 11.398 1 91.44 96 LYS A N 1
ATOM 762 C CA . LYS A 1 96 ? -7.504 -1.778 11.078 1 91.44 96 LYS A CA 1
ATOM 763 C C . LYS A 1 96 ? -7.348 -3.162 11.703 1 91.44 96 LYS A C 1
ATOM 765 O O . LYS A 1 96 ? -7.699 -3.367 12.867 1 91.44 96 LYS A O 1
ATOM 770 N N . ALA A 1 97 ? -6.984 -4.094 10.852 1 85.56 97 ALA A N 1
ATOM 771 C CA . ALA A 1 97 ? -6.574 -5.426 11.289 1 85.56 97 ALA A CA 1
ATOM 772 C C . ALA A 1 97 ? -5.148 -5.734 10.844 1 85.56 97 ALA A C 1
ATOM 774 O O . ALA A 1 97 ? -4.613 -5.066 9.953 1 85.56 97 ALA A O 1
ATOM 775 N N . HIS A 1 98 ? -4.398 -6.438 11.703 1 77.5 98 HIS A N 1
ATOM 776 C CA . HIS A 1 98 ? -3.045 -6.715 11.242 1 77.5 98 HIS A CA 1
ATOM 777 C C . HIS A 1 98 ? -2.549 -8.055 11.773 1 77.5 98 HIS A C 1
ATOM 779 O O . HIS A 1 98 ? -3.064 -8.562 12.766 1 77.5 98 HIS A O 1
ATOM 785 N N . VAL A 1 99 ? -1.934 -8.789 10.875 1 65.5 99 VAL A N 1
ATOM 786 C CA . VAL A 1 99 ? -1.134 -9.906 11.359 1 65.5 99 VAL A CA 1
ATOM 787 C C . VAL A 1 99 ? 0.339 -9.672 11.031 1 65.5 99 VAL A C 1
ATOM 789 O O . VAL A 1 99 ? 0.674 -9.266 9.914 1 65.5 99 VAL A O 1
ATOM 792 N N . ILE A 1 100 ? 1.17 -9.078 11.93 1 59.69 100 ILE A N 1
ATOM 793 C CA . ILE A 1 100 ? 2.609 -9 11.711 1 59.69 100 ILE A CA 1
ATOM 794 C C . ILE A 1 100 ? 3.236 -10.383 11.898 1 59.69 100 ILE A C 1
ATOM 796 O O . ILE A 1 100 ? 3.102 -10.992 12.961 1 59.69 100 ILE A O 1
ATOM 800 N N . SER A 1 101 ? 3.08 -11.109 10.852 1 42.97 101 SER A N 1
ATOM 801 C CA . SER A 1 101 ? 3.852 -12.328 11.094 1 42.97 101 SER A CA 1
ATOM 802 C C . SER A 1 101 ? 5.32 -12.008 11.352 1 42.97 101 SER A C 1
ATOM 804 O O . SER A 1 101 ? 5.84 -11.008 10.859 1 42.97 101 SER A O 1
ATOM 806 N N . MET B 1 1 ? 8.578 4.445 -13.016 1 73.75 1 MET B N 1
ATOM 807 C CA . MET B 1 1 ? 7.656 4.027 -14.07 1 73.75 1 MET B CA 1
ATOM 808 C C . MET B 1 1 ? 6.297 3.658 -13.484 1 73.75 1 MET B C 1
ATOM 810 O O . MET B 1 1 ? 6.219 3.053 -12.414 1 73.75 1 MET B O 1
ATOM 814 N N . TYR B 1 2 ? 5.191 4.203 -14.18 1 75.12 2 TYR B N 1
ATOM 815 C CA . TYR B 1 2 ? 3.84 3.883 -13.727 1 75.12 2 TYR B CA 1
ATOM 816 C C . TYR B 1 2 ? 3.02 3.273 -14.859 1 75.12 2 TYR B C 1
ATOM 818 O O . TYR B 1 2 ? 3.051 3.764 -15.992 1 75.12 2 TYR B O 1
ATOM 826 N N . ILE B 1 3 ? 2.502 2.139 -14.578 1 70.5 3 ILE B N 1
ATOM 827 C CA . ILE B 1 3 ? 1.63 1.484 -15.547 1 70.5 3 ILE B CA 1
ATOM 828 C C . ILE B 1 3 ? 0.197 1.463 -15.016 1 70.5 3 ILE B C 1
ATOM 830 O O . ILE B 1 3 ? -0.052 1.01 -13.898 1 70.5 3 ILE B O 1
ATOM 834 N N . PHE B 1 4 ? -0.622 2.312 -15.68 1 65.31 4 PHE B N 1
ATOM 835 C CA . PHE B 1 4 ? -2.045 2.32 -15.367 1 65.31 4 PHE B CA 1
ATOM 836 C C . PHE B 1 4 ? -2.861 1.78 -16.531 1 65.31 4 PHE B C 1
ATOM 838 O O . PHE B 1 4 ? -2.701 2.23 -17.672 1 65.31 4 PHE B O 1
ATOM 845 N N . ASP B 1 5 ? -3.406 0.623 -16.344 1 63.84 5 ASP B N 1
ATOM 846 C CA . ASP B 1 5 ? -4.137 -0.011 -17.438 1 63.84 5 ASP B CA 1
ATOM 847 C C . ASP B 1 5 ? -5.398 0.776 -17.781 1 63.84 5 ASP B C 1
ATOM 849 O O . ASP B 1 5 ? -6.066 0.482 -18.781 1 63.84 5 ASP B O 1
ATOM 853 N N . GLY B 1 6 ? -5.656 1.94 -17.312 1 57.72 6 GLY B N 1
ATOM 854 C CA . GLY B 1 6 ? -6.734 2.836 -17.703 1 57.72 6 GLY B CA 1
ATOM 855 C C . GLY B 1 6 ? -8.062 2.486 -17.062 1 57.72 6 GLY B C 1
ATOM 856 O O . GLY B 1 6 ? -9 3.283 -17.094 1 57.72 6 GLY B O 1
ATOM 857 N N . ASN B 1 7 ? -8.32 1.177 -16.859 1 58 7 ASN B N 1
ATOM 858 C CA . ASN B 1 7 ? -9.555 0.724 -16.234 1 58 7 ASN B CA 1
ATOM 859 C C . ASN B 1 7 ? -9.516 0.9 -14.719 1 58 7 ASN B C 1
ATOM 861 O O . ASN B 1 7 ? -8.492 0.645 -14.086 1 58 7 ASN B O 1
ATOM 865 N N . PRO B 1 8 ? -10.531 1.658 -14.258 1 55.81 8 PRO B N 1
ATOM 866 C CA . PRO B 1 8 ? -10.57 1.912 -12.812 1 55.81 8 PRO B CA 1
ATOM 867 C C . PRO B 1 8 ? -10.258 0.667 -11.984 1 55.81 8 PRO B C 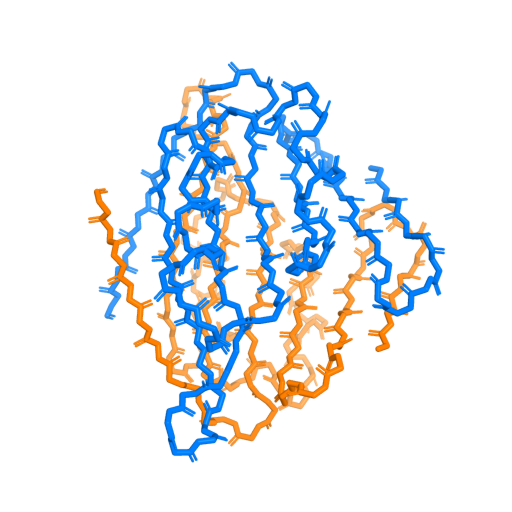1
ATOM 869 O O . PRO B 1 8 ? -9.688 0.771 -10.898 1 55.81 8 PRO B O 1
ATOM 872 N N . ASN B 1 9 ? -10.734 -0.47 -12.484 1 59.16 9 ASN B N 1
ATOM 873 C CA . ASN B 1 9 ? -10.492 -1.739 -11.805 1 59.16 9 ASN B CA 1
ATOM 874 C C . ASN B 1 9 ? -9.203 -2.398 -12.297 1 59.16 9 ASN B C 1
ATOM 876 O O . ASN B 1 9 ? -8.961 -3.574 -12.023 1 59.16 9 ASN B O 1
ATOM 880 N N . GLY B 1 10 ? -8.594 -1.529 -13.047 1 64.88 10 GLY B N 1
ATOM 881 C CA . GLY B 1 10 ? -7.445 -2.139 -13.688 1 64.88 10 GLY B CA 1
ATOM 882 C C . GLY B 1 10 ? -6.242 -2.27 -12.773 1 64.88 10 GLY B C 1
ATOM 883 O O . GLY B 1 10 ? -6.277 -1.816 -11.625 1 64.88 10 GLY B O 1
ATOM 884 N N . ARG B 1 11 ? -5.211 -3 -13.258 1 75.38 11 ARG B N 1
ATOM 885 C CA . ARG B 1 11 ? -3.943 -3.256 -12.586 1 75.38 11 ARG B CA 1
ATOM 886 C C . ARG B 1 11 ? -3.062 -2.012 -12.586 1 75.38 11 ARG B C 1
ATOM 888 O O . ARG B 1 11 ? -2.977 -1.307 -13.594 1 75.38 11 ARG B O 1
ATOM 895 N N . ILE B 1 12 ? -2.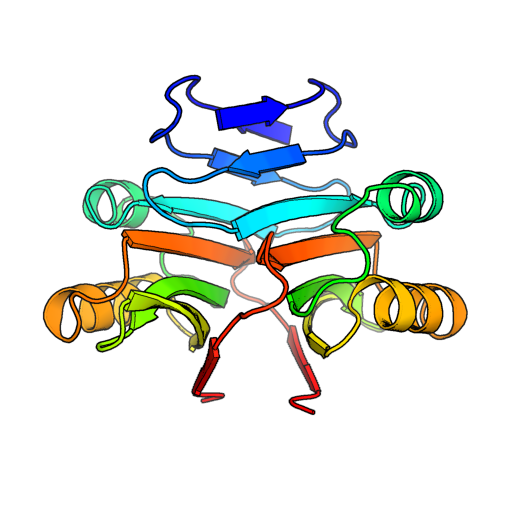701 -1.658 -11.438 1 83 12 ILE B N 1
ATOM 896 C CA . ILE B 1 12 ? -1.732 -0.575 -11.305 1 83 12 ILE B CA 1
ATOM 897 C C . ILE B 1 12 ? -0.399 -1.133 -10.812 1 83 12 ILE B C 1
ATOM 899 O O . ILE B 1 12 ? -0.367 -1.975 -9.914 1 83 12 ILE B O 1
ATOM 903 N N . MET B 1 13 ? 0.619 -0.816 -11.578 1 89.5 13 MET B N 1
ATOM 904 C CA . MET B 1 13 ? 1.975 -1.101 -11.117 1 89.5 13 MET B CA 1
ATOM 905 C C . MET B 1 13 ? 2.834 0.158 -11.148 1 89.5 13 MET B C 1
ATOM 907 O O . MET B 1 13 ? 2.799 0.917 -12.117 1 89.5 13 MET B O 1
ATOM 911 N N . CYS B 1 14 ? 3.463 0.351 -10.078 1 89 14 CYS B N 1
ATOM 912 C CA . CYS B 1 14 ? 4.32 1.526 -9.961 1 89 14 CYS B CA 1
ATOM 913 C C . CYS B 1 14 ? 5.734 1.131 -9.555 1 89 14 CYS B C 1
ATOM 915 O O . CYS B 1 14 ? 5.922 0.325 -8.648 1 89 14 CYS B O 1
ATOM 917 N N . GLU B 1 15 ? 6.645 1.645 -10.336 1 90.19 15 GLU B N 1
ATOM 918 C CA . GLU B 1 15 ? 8.055 1.578 -9.953 1 90.19 15 GLU B CA 1
ATOM 919 C C . GLU B 1 15 ? 8.578 2.949 -9.539 1 90.19 15 GLU B C 1
ATOM 921 O O . GLU B 1 15 ? 8.242 3.963 -10.156 1 90.19 15 GLU B O 1
ATOM 926 N N . LEU B 1 16 ? 9.359 2.965 -8.461 1 88 16 LEU B N 1
ATOM 927 C CA . LEU B 1 16 ? 9.859 4.215 -7.898 1 88 16 LEU B CA 1
ATOM 928 C C . LEU B 1 16 ? 11.32 4.43 -8.258 1 88 16 LEU B C 1
ATOM 930 O O . LEU B 1 16 ? 12.086 3.467 -8.352 1 88 16 LEU B O 1
ATOM 934 N N . SER B 1 17 ? 11.539 5.629 -8.391 1 85.25 17 SER B N 1
ATOM 935 C CA . SER B 1 17 ? 12.922 5.977 -8.719 1 85.25 17 SER B CA 1
ATOM 936 C C . SER B 1 17 ? 13.859 5.625 -7.574 1 85.25 17 SER B C 1
ATOM 938 O O . SER B 1 17 ? 13.562 5.902 -6.41 1 85.25 17 SER B O 1
ATOM 940 N N . ASN B 1 18 ? 14.859 4.941 -7.793 1 85.81 18 ASN B N 1
ATOM 941 C CA . ASN B 1 18 ? 15.938 4.617 -6.863 1 85.81 18 ASN B CA 1
ATOM 942 C C . ASN B 1 18 ? 15.5 3.572 -5.84 1 85.81 18 ASN B C 1
ATOM 944 O O . ASN B 1 18 ? 16.047 3.512 -4.734 1 85.81 18 ASN B O 1
ATOM 948 N N . TRP B 1 19 ? 14.461 3.062 -5.98 1 92.06 19 TRP B N 1
ATOM 949 C CA . TRP B 1 19 ? 13.992 1.953 -5.152 1 92.06 19 TRP B CA 1
ATOM 950 C C . TRP B 1 19 ? 13.844 0.682 -5.98 1 92.06 19 TRP B C 1
ATOM 952 O O . TRP B 1 19 ? 13.336 0.722 -7.102 1 92.06 19 TRP B O 1
ATOM 962 N N . ASN B 1 20 ? 14.344 -0.467 -5.477 1 92.06 20 ASN B N 1
ATOM 963 C CA . ASN B 1 20 ? 14.336 -1.7 -6.258 1 92.06 20 ASN B CA 1
ATOM 964 C C . ASN B 1 20 ? 13.086 -2.533 -5.973 1 92.06 20 ASN B C 1
ATOM 966 O O . ASN B 1 20 ? 13.156 -3.762 -5.922 1 92.06 20 ASN B O 1
ATOM 970 N N . GLY B 1 21 ? 12.039 -1.98 -5.738 1 93.5 21 GLY B N 1
ATOM 971 C CA . GLY B 1 21 ? 10.773 -2.672 -5.543 1 93.5 21 GLY B CA 1
ATOM 972 C C . GLY B 1 21 ? 9.664 -2.16 -6.445 1 93.5 21 GLY B C 1
ATOM 973 O O . GLY B 1 21 ? 9.914 -1.367 -7.355 1 93.5 21 GLY B O 1
ATOM 974 N N . ARG B 1 22 ? 8.547 -2.764 -6.332 1 94.38 22 ARG B N 1
ATOM 975 C CA . ARG B 1 22 ? 7.328 -2.402 -7.055 1 94.38 22 ARG B CA 1
ATOM 976 C C . ARG B 1 22 ? 6.133 -2.34 -6.113 1 94.38 22 ARG B C 1
ATOM 978 O O . ARG B 1 22 ? 6.07 -3.076 -5.125 1 94.38 22 ARG B O 1
ATOM 985 N N . VAL B 1 23 ? 5.211 -1.417 -6.473 1 95.31 23 VAL B N 1
ATOM 986 C CA . VAL B 1 23 ? 3.91 -1.345 -5.812 1 95.31 23 VAL B CA 1
ATOM 987 C C . VAL B 1 23 ? 2.812 -1.75 -6.793 1 95.31 23 VAL B C 1
ATOM 989 O O . VAL B 1 23 ? 2.766 -1.256 -7.922 1 95.31 23 VAL B O 1
ATOM 992 N N . TYR B 1 24 ? 2.006 -2.688 -6.324 1 94.31 24 TYR B N 1
ATOM 993 C CA . TYR B 1 24 ? 0.901 -3.168 -7.148 1 94.31 24 TYR B CA 1
ATOM 994 C C . TYR B 1 24 ? -0.439 -2.891 -6.477 1 94.31 24 TYR B C 1
ATOM 996 O O . TYR B 1 24 ? -0.581 -3.059 -5.262 1 94.31 24 TYR B O 1
ATOM 1004 N N . LYS B 1 25 ? -1.345 -2.43 -7.238 1 94.19 25 LYS B N 1
ATOM 1005 C CA . LYS B 1 25 ? -2.75 -2.631 -6.895 1 94.19 25 LYS B CA 1
ATOM 1006 C C . LYS B 1 25 ? -3.312 -3.871 -7.578 1 94.19 25 LYS B C 1
ATOM 1008 O O . LYS B 1 25 ? -3.258 -3.99 -8.805 1 94.19 25 LYS B O 1
ATOM 1013 N N . VAL B 1 26 ? -3.805 -4.801 -6.793 1 94.31 26 VAL B N 1
ATOM 1014 C CA . VAL B 1 26 ? -4.305 -6.074 -7.297 1 94.31 26 VAL B CA 1
ATOM 1015 C C . VAL B 1 26 ? -5.762 -6.262 -6.883 1 94.31 26 VAL B C 1
ATOM 1017 O O . VAL B 1 26 ? -6.078 -6.258 -5.691 1 94.31 26 VAL B O 1
ATOM 1020 N N . SER B 1 27 ? -6.625 -6.406 -7.836 1 93.88 27 SER B N 1
ATOM 1021 C CA . SER B 1 27 ? -7.992 -6.777 -7.496 1 93.88 27 SER B CA 1
ATOM 1022 C C . SER B 1 27 ? -8.094 -8.258 -7.141 1 93.88 27 SER B C 1
ATOM 1024 O O . SER B 1 27 ? -7.418 -9.094 -7.742 1 93.88 27 SER B O 1
ATOM 1026 N N . ARG B 1 28 ? -9.016 -8.5 -6.273 1 94.94 28 ARG B N 1
ATOM 1027 C CA . ARG B 1 28 ? -9.266 -9.875 -5.848 1 94.94 28 ARG B CA 1
ATOM 1028 C C . ARG B 1 28 ? -9.508 -10.781 -7.051 1 94.94 28 ARG B C 1
ATOM 1030 O O . ARG B 1 28 ? -8.992 -11.898 -7.109 1 94.94 28 ARG B O 1
ATOM 1037 N N . ASN B 1 29 ? -10.164 -10.312 -7.996 1 93.44 29 ASN B N 1
ATOM 1038 C CA . ASN B 1 29 ? -10.562 -11.094 -9.164 1 93.44 29 ASN B CA 1
ATOM 1039 C C . ASN B 1 29 ? -9.414 -11.266 -10.148 1 93.44 29 ASN B C 1
ATOM 1041 O O . ASN B 1 29 ? -9.492 -12.078 -11.07 1 93.44 29 ASN B O 1
ATOM 1045 N N . GLU B 1 30 ? -8.352 -10.523 -9.922 1 93.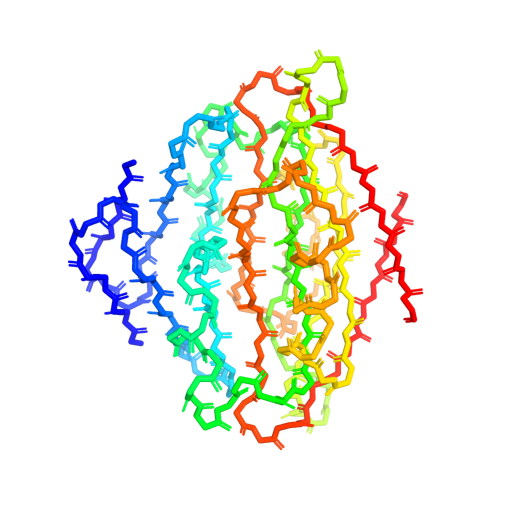19 30 GLU B N 1
ATOM 1046 C CA . GLU B 1 30 ? -7.223 -10.594 -10.844 1 93.19 30 GLU B CA 1
ATOM 1047 C C . GLU B 1 30 ? -5.988 -11.188 -10.172 1 93.19 30 GLU B C 1
ATOM 1049 O O . GLU B 1 30 ? -4.875 -11.047 -10.672 1 93.19 30 GLU B O 1
ATOM 1054 N N . LEU B 1 31 ? -6.203 -11.812 -9.125 1 95.5 31 LEU B N 1
ATOM 1055 C CA . LEU B 1 31 ? -5.082 -12.383 -8.391 1 95.5 31 LEU B CA 1
ATOM 1056 C C . LEU B 1 31 ? -4.363 -13.43 -9.242 1 95.5 31 LEU B C 1
ATOM 1058 O O . LEU B 1 31 ? -3.139 -13.562 -9.164 1 95.5 31 LEU B O 1
ATOM 1062 N N . SER B 1 32 ? -5.102 -14.172 -10.016 1 95.19 32 SER B N 1
ATOM 1063 C CA . SER B 1 32 ? -4.5 -15.188 -10.875 1 95.19 32 SER B CA 1
ATOM 1064 C C . SER B 1 32 ? -3.551 -14.562 -11.891 1 95.19 32 SER B C 1
ATOM 1066 O O . SER B 1 32 ? -2.508 -15.141 -12.211 1 95.19 32 SER B O 1
ATOM 1068 N N . VAL B 1 33 ? -3.895 -13.422 -12.445 1 94 33 VAL B N 1
ATOM 1069 C CA . VAL B 1 33 ? -3.039 -12.711 -13.391 1 94 33 VAL B CA 1
ATOM 1070 C C . VAL B 1 33 ? -1.798 -12.188 -12.68 1 94 33 VAL B C 1
ATOM 1072 O O . VAL B 1 33 ? -0.677 -12.344 -13.164 1 94 33 VAL B O 1
ATOM 1075 N N . PHE B 1 34 ? -1.973 -11.57 -11.539 1 94.62 34 PHE B N 1
ATOM 1076 C CA . PHE B 1 34 ? -0.861 -11.094 -10.727 1 94.62 34 PHE B CA 1
ATOM 1077 C C . PHE B 1 34 ? 0.113 -12.219 -10.414 1 94.62 34 PHE B C 1
ATOM 1079 O O . PHE B 1 34 ? 1.329 -12.023 -10.43 1 94.62 34 PHE B O 1
ATOM 1086 N N . SER B 1 35 ? -0.432 -13.375 -10.125 1 96.19 35 SER B N 1
ATOM 1087 C CA . SER B 1 35 ? 0.373 -14.516 -9.695 1 96.19 35 SER B CA 1
ATOM 1088 C C . SER B 1 35 ? 1.319 -14.977 -10.797 1 96.19 35 SER B C 1
ATOM 1090 O O . SER B 1 35 ? 2.26 -15.727 -10.547 1 96.19 35 SER B O 1
ATOM 1092 N N . GLN B 1 36 ? 1.074 -14.594 -12.016 1 96.25 36 GLN B N 1
ATOM 1093 C CA . GLN B 1 36 ? 1.893 -15.008 -13.156 1 96.25 36 GLN B CA 1
ATOM 1094 C C . GLN B 1 36 ? 3.141 -14.133 -13.273 1 96.25 36 GLN B C 1
ATOM 1096 O O . GLN B 1 36 ? 4.066 -14.469 -14.023 1 96.25 36 GLN B O 1
ATOM 1101 N N . ARG B 1 37 ? 3.158 -13.148 -12.594 1 94 37 ARG B N 1
ATOM 1102 C CA . ARG B 1 37 ? 4.324 -12.273 -12.641 1 94 37 ARG B CA 1
ATOM 1103 C C . ARG B 1 37 ? 5.535 -12.938 -12 1 94 37 ARG B C 1
ATOM 1105 O O . ARG B 1 37 ? 5.406 -13.625 -10.977 1 94 37 ARG B O 1
ATOM 1112 N N . ALA B 1 38 ? 6.707 -12.57 -12.484 1 93.31 38 ALA B N 1
ATOM 1113 C CA . ALA B 1 38 ? 7.949 -13.18 -12.016 1 93.31 38 ALA B CA 1
ATOM 1114 C C . ALA B 1 38 ? 8.227 -12.82 -10.562 1 93.31 38 ALA B C 1
ATOM 1116 O O . ALA B 1 38 ? 8.789 -13.625 -9.812 1 93.31 38 ALA B O 1
ATOM 1117 N N . ASP B 1 39 ? 7.777 -11.602 -10.156 1 95.19 39 ASP B N 1
ATOM 1118 C CA . ASP B 1 39 ? 8.117 -11.141 -8.82 1 95.19 39 ASP B CA 1
ATOM 1119 C C . ASP B 1 39 ? 6.973 -11.383 -7.84 1 95.19 39 ASP B C 1
ATOM 1121 O O . ASP B 1 39 ? 7.07 -11.039 -6.66 1 95.19 39 ASP B O 1
ATOM 1125 N N . ALA B 1 40 ? 5.91 -12.047 -8.25 1 94.81 40 ALA B N 1
ATOM 1126 C 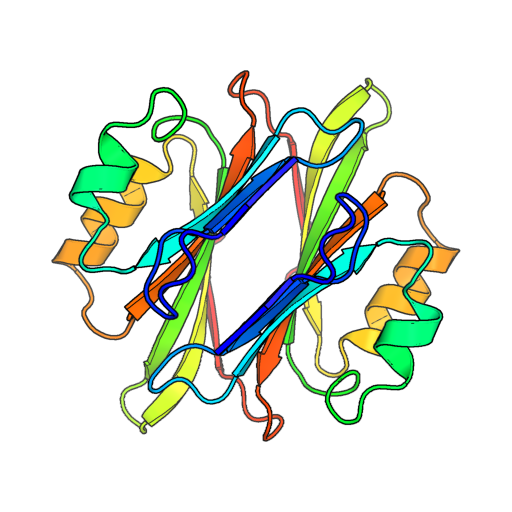CA . ALA B 1 40 ? 4.719 -12.203 -7.414 1 94.81 40 ALA B CA 1
ATOM 1127 C C . ALA B 1 40 ? 5.016 -13.086 -6.203 1 94.81 40 ALA B C 1
ATOM 1129 O O . ALA B 1 40 ? 4.34 -12.977 -5.176 1 94.81 40 ALA B O 1
ATOM 1130 N N . GLY B 1 41 ? 6.035 -13.898 -6.293 1 95.25 41 GLY B N 1
ATOM 1131 C CA . GLY B 1 41 ? 6.398 -14.812 -5.227 1 95.25 41 GLY B CA 1
ATOM 1132 C C . GLY B 1 41 ? 7.477 -14.273 -4.309 1 95.25 41 GLY B C 1
ATOM 1133 O O . GLY B 1 41 ? 8.023 -15.008 -3.484 1 95.25 41 GLY B O 1
ATOM 1134 N N . ASN B 1 42 ? 7.84 -13.055 -4.422 1 97.12 42 ASN B N 1
ATOM 1135 C CA . ASN B 1 42 ? 8.898 -12.477 -3.6 1 97.12 42 ASN B CA 1
ATOM 1136 C C . ASN B 1 42 ? 8.359 -12.008 -2.25 1 97.12 42 ASN B C 1
ATOM 1138 O O . ASN B 1 42 ? 7.148 -12.008 -2.021 1 97.12 42 ASN B O 1
ATOM 1142 N N . THR B 1 43 ? 9.305 -11.711 -1.303 1 96.12 43 THR B N 1
ATOM 1143 C CA . THR B 1 43 ? 8.984 -11.133 -0.002 1 96.12 43 THR B CA 1
ATOM 1144 C C . THR B 1 43 ? 8.32 -9.773 -0.164 1 96.12 43 THR B C 1
ATOM 1146 O O . THR B 1 43 ? 8.727 -8.977 -1.013 1 96.12 43 THR B O 1
ATOM 1149 N N . GLY B 1 44 ? 7.324 -9.594 0.614 1 96.31 44 GLY B N 1
ATOM 1150 C CA . GLY B 1 44 ? 6.68 -8.297 0.519 1 96.31 44 GLY B CA 1
ATOM 1151 C C . GLY B 1 44 ? 5.727 -8.016 1.665 1 96.31 44 GLY B C 1
ATOM 1152 O O . GLY B 1 44 ? 5.672 -8.773 2.635 1 96.31 44 GLY B O 1
ATOM 1153 N N . VAL B 1 45 ? 5.129 -6.828 1.661 1 96.69 45 VAL B N 1
ATOM 1154 C CA . VAL B 1 45 ? 4.07 -6.375 2.559 1 96.69 45 VAL B CA 1
ATOM 1155 C C . VAL B 1 45 ? 2.844 -5.969 1.747 1 96.69 45 VAL B C 1
ATOM 1157 O O . VAL B 1 45 ? 2.947 -5.691 0.549 1 96.69 45 VAL B O 1
ATOM 1160 N N . TYR B 1 46 ? 1.68 -5.988 2.408 1 96.88 46 TYR B N 1
ATOM 1161 C CA . TYR B 1 46 ? 0.477 -5.672 1.646 1 96.88 46 TYR B CA 1
ATOM 1162 C C . TYR B 1 46 ? -0.63 -5.16 2.559 1 96.88 46 TYR B C 1
ATOM 1164 O O . TYR B 1 46 ? -0.654 -5.469 3.752 1 96.88 46 TYR B O 1
ATOM 1172 N N . PHE B 1 47 ? -1.453 -4.398 1.99 1 96.62 47 PHE B N 1
ATOM 1173 C CA . PHE B 1 47 ? -2.76 -4.066 2.545 1 96.62 47 PHE B CA 1
ATOM 1174 C C . PHE B 1 47 ? -3.865 -4.82 1.818 1 96.62 47 PHE B C 1
ATOM 1176 O O . PHE B 1 47 ? -3.867 -4.898 0.588 1 96.62 47 PHE B O 1
ATOM 1183 N N . LEU B 1 48 ? -4.801 -5.422 2.664 1 97.06 48 LEU B N 1
ATOM 1184 C CA . LEU B 1 48 ? -6.082 -5.84 2.1 1 97.06 48 LEU B CA 1
ATOM 1185 C C . LEU B 1 48 ? -7.172 -4.82 2.41 1 97.06 48 LEU B C 1
ATOM 1187 O O . LEU B 1 48 ? -7.363 -4.445 3.568 1 97.06 48 LEU B O 1
ATOM 1191 N N . LEU B 1 49 ? -7.84 -4.336 1.357 1 96.81 49 LEU B N 1
ATOM 1192 C CA . LEU B 1 49 ? -8.867 -3.311 1.503 1 96.81 49 LEU B CA 1
ATOM 1193 C C . LEU B 1 49 ? -10.266 -3.908 1.331 1 96.81 49 LEU B C 1
ATOM 1195 O O . LEU B 1 49 ? -10.531 -4.59 0.339 1 96.81 49 LEU B O 1
ATOM 1199 N N . GLY B 1 50 ? -11.109 -3.615 2.342 1 96.5 50 GLY B N 1
ATOM 1200 C CA . GLY B 1 50 ? -12.461 -4.156 2.266 1 96.5 50 GLY B CA 1
ATOM 1201 C C . GLY B 1 50 ? -13.391 -3.58 3.314 1 96.5 50 GLY B C 1
ATOM 1202 O O . GLY B 1 50 ? -13.211 -2.445 3.758 1 96.5 50 GLY B O 1
ATOM 1203 N N . LYS B 1 51 ? -14.445 -4.301 3.51 1 95.56 51 LYS B N 1
ATOM 1204 C CA . LYS B 1 51 ? -15.445 -3.932 4.508 1 95.56 51 LYS B CA 1
ATOM 1205 C C . LYS B 1 51 ? -15.656 -5.059 5.516 1 95.56 51 LYS B C 1
ATOM 1207 O O . LYS B 1 51 ? -15.688 -6.234 5.145 1 95.56 51 LYS B O 1
ATOM 1212 N N . ASP B 1 52 ? -15.758 -4.578 6.766 1 93.56 52 ASP B N 1
ATOM 1213 C CA . ASP B 1 52 ? -16.016 -5.594 7.785 1 93.56 52 ASP B CA 1
ATOM 1214 C C . ASP B 1 52 ? -17.516 -5.93 7.859 1 93.56 52 ASP B C 1
ATOM 1216 O O . ASP B 1 52 ? -18.281 -5.516 7 1 93.56 52 ASP B O 1
ATOM 1220 N N . GLU B 1 53 ? -17.906 -6.762 8.852 1 93.5 53 GLU B N 1
ATOM 1221 C CA . GLU B 1 53 ? -19.266 -7.258 9.008 1 93.5 53 GLU B CA 1
ATOM 1222 C C . GLU B 1 53 ? -20.25 -6.109 9.219 1 93.5 53 GLU B C 1
ATOM 1224 O O . GLU B 1 53 ? -21.438 -6.246 8.938 1 93.5 53 GLU B O 1
ATOM 1229 N N . ASN B 1 54 ? -19.828 -5.012 9.742 1 94 54 ASN B N 1
ATOM 1230 C CA . ASN B 1 54 ? -20.672 -3.846 9.977 1 94 54 ASN B CA 1
ATOM 1231 C C . ASN B 1 54 ? -20.641 -2.879 8.797 1 94 54 ASN B C 1
ATOM 1233 O O . ASN B 1 54 ? -21.031 -1.718 8.93 1 94 54 ASN B O 1
ATOM 1237 N N . ASN B 1 55 ? -20.016 -3.24 7.723 1 93.44 55 ASN B N 1
ATOM 1238 C CA . ASN B 1 55 ? -19.922 -2.459 6.496 1 93.44 55 ASN B CA 1
ATOM 1239 C C . ASN B 1 55 ? -18.984 -1.258 6.668 1 93.44 55 ASN B C 1
ATOM 1241 O O . ASN B 1 55 ? -19.141 -0.245 5.98 1 93.44 55 ASN B O 1
ATOM 1245 N N . THR B 1 56 ? -18.156 -1.374 7.66 1 94.44 56 THR B N 1
ATOM 1246 C CA . THR B 1 56 ? -17.172 -0.325 7.902 1 94.44 56 THR B CA 1
ATOM 1247 C C . THR B 1 56 ? -15.906 -0.576 7.094 1 94.44 56 THR B C 1
ATOM 1249 O O . THR B 1 56 ? -15.438 -1.712 6.996 1 94.44 56 THR B O 1
ATOM 1252 N N . ASP B 1 57 ? -15.406 0.464 6.512 1 96.38 57 ASP B N 1
ATOM 1253 C CA . ASP B 1 57 ? -14.141 0.324 5.797 1 96.38 57 ASP B CA 1
ATOM 1254 C C . ASP B 1 57 ? -13.055 -0.256 6.703 1 96.38 57 ASP B C 1
ATOM 1256 O O . ASP B 1 57 ? -12.867 0.211 7.828 1 96.38 57 ASP B O 1
ATOM 1260 N N . THR B 1 58 ? -12.383 -1.281 6.176 1 95.69 58 THR B N 1
ATOM 1261 C CA . THR B 1 58 ? -11.383 -1.996 6.961 1 95.69 58 THR B CA 1
ATOM 1262 C C . THR B 1 58 ? -10.125 -2.246 6.133 1 95.69 58 THR B C 1
ATOM 1264 O O . THR B 1 58 ? -10.203 -2.451 4.918 1 95.69 58 THR B O 1
ATOM 1267 N N . VAL B 1 59 ? -8.977 -2.195 6.801 1 96.5 59 VAL B N 1
ATOM 1268 C CA . VAL B 1 59 ? -7.699 -2.521 6.18 1 96.5 59 VAL B CA 1
ATOM 1269 C C . VAL B 1 59 ? -6.984 -3.588 7.008 1 96.5 59 VAL B C 1
ATOM 1271 O O . VAL B 1 59 ? -6.934 -3.5 8.234 1 96.5 59 VAL B O 1
ATOM 1274 N N . TYR B 1 60 ? -6.57 -4.641 6.301 1 96.12 60 TYR B N 1
ATOM 1275 C CA . TYR B 1 60 ? -5.688 -5.648 6.879 1 96.12 60 TYR B CA 1
ATOM 1276 C C . TYR B 1 60 ? -4.242 -5.414 6.457 1 96.12 60 TYR B C 1
ATOM 1278 O O . TYR B 1 60 ? -3.969 -5.109 5.293 1 96.12 60 TYR B O 1
ATOM 1286 N N . ILE B 1 61 ? -3.326 -5.465 7.434 1 96.56 61 ILE B N 1
ATOM 1287 C CA . ILE B 1 61 ? -1.904 -5.305 7.145 1 96.56 61 ILE B CA 1
ATOM 1288 C C . ILE B 1 61 ? -1.198 -6.652 7.273 1 96.56 61 ILE B C 1
ATOM 1290 O O . ILE B 1 61 ? -1.249 -7.289 8.328 1 96.56 61 ILE B O 1
ATOM 1294 N N . GLY B 1 62 ? -0.51 -7.047 6.184 1 94.56 62 GLY B N 1
ATOM 1295 C CA . GLY B 1 62 ? 0.21 -8.312 6.211 1 94.56 62 GLY B CA 1
ATOM 1296 C C . GLY B 1 62 ? 1.626 -8.203 5.68 1 94.56 62 GLY B C 1
ATOM 1297 O O . GLY B 1 62 ? 1.932 -7.309 4.887 1 94.56 62 GLY B O 1
ATOM 1298 N N . GLU B 1 63 ? 2.504 -9.094 6.168 1 94.69 63 GLU B N 1
ATOM 1299 C CA . GLU B 1 63 ? 3.848 -9.359 5.66 1 94.69 63 GLU B CA 1
ATOM 1300 C C . GLU B 1 63 ? 4.035 -10.836 5.34 1 94.69 63 GLU B C 1
ATOM 1302 O O . GLU B 1 63 ? 3.48 -11.703 6.023 1 94.69 63 GLU B O 1
ATOM 1307 N N . ALA B 1 64 ? 4.754 -11.062 4.262 1 94 64 ALA B N 1
ATOM 1308 C CA . ALA B 1 64 ? 4.961 -12.461 3.914 1 94 64 ALA B CA 1
ATOM 1309 C C . ALA B 1 64 ? 6.297 -12.656 3.201 1 94 64 ALA B C 1
ATOM 1311 O O . ALA B 1 64 ? 6.746 -11.781 2.461 1 94 64 ALA B O 1
ATOM 1312 N N . GLU B 1 65 ? 6.898 -13.805 3.418 1 94.81 65 GLU B N 1
ATOM 1313 C CA . GLU B 1 65 ? 8.07 -14.219 2.645 1 94.81 65 GLU B CA 1
ATOM 1314 C C . GLU B 1 65 ? 7.699 -14.508 1.193 1 94.81 65 GLU B C 1
ATOM 1316 O O . GLU B 1 65 ? 8.508 -14.312 0.288 1 94.81 65 GLU B O 1
ATOM 1321 N N . LYS B 1 66 ? 6.523 -15.008 1.041 1 95.88 66 LYS B N 1
ATOM 1322 C CA . LYS B 1 66 ? 5.934 -15.242 -0.273 1 95.88 66 LYS B CA 1
ATOM 1323 C C . LYS B 1 66 ? 4.543 -14.625 -0.371 1 95.88 66 LYS B C 1
ATOM 1325 O O . LYS B 1 66 ? 3.549 -15.25 -0.002 1 95.88 66 LYS B O 1
ATOM 1330 N N . VAL B 1 67 ? 4.465 -13.461 -0.997 1 96.56 67 VAL B N 1
ATOM 1331 C CA . VAL B 1 67 ? 3.264 -12.641 -0.923 1 96.56 67 VAL B CA 1
ATOM 1332 C C . VAL B 1 67 ? 2.121 -13.32 -1.671 1 96.56 67 VAL B C 1
ATOM 1334 O O . VAL B 1 67 ? 1.005 -13.422 -1.155 1 96.56 67 VAL B O 1
ATOM 1337 N N . CYS B 1 68 ? 2.398 -13.828 -2.824 1 96.94 68 CYS B N 1
ATOM 1338 C CA . CYS B 1 68 ? 1.336 -14.406 -3.639 1 96.94 68 CYS B CA 1
ATOM 1339 C C . CYS B 1 68 ? 0.695 -15.594 -2.938 1 96.94 68 CYS B C 1
ATOM 1341 O O . CYS B 1 68 ? -0.525 -15.766 -2.982 1 96.94 68 CYS B O 1
ATOM 1343 N N . THR B 1 69 ? 1.497 -16.438 -2.293 1 97.06 69 THR B N 1
ATOM 1344 C CA . THR B 1 69 ? 0.979 -17.578 -1.546 1 97.06 69 THR B CA 1
ATOM 1345 C C . THR B 1 69 ? 0.013 -17.125 -0.458 1 97.06 69 THR B C 1
ATOM 1347 O O . THR B 1 69 ? -1.072 -17.688 -0.305 1 97.06 69 THR B O 1
ATOM 1350 N N . ARG B 1 70 ? 0.364 -16.094 0.252 1 96.69 70 ARG B N 1
ATOM 1351 C CA . ARG B 1 70 ? -0.495 -15.602 1.324 1 96.69 70 ARG B CA 1
ATOM 1352 C C . ARG B 1 70 ? -1.772 -14.984 0.763 1 96.69 70 ARG B C 1
ATOM 1354 O O . ARG B 1 70 ? -2.854 -15.164 1.327 1 96.69 70 ARG B O 1
ATOM 1361 N N . LEU B 1 71 ? -1.663 -14.266 -0.323 1 97.19 71 LEU B N 1
ATOM 1362 C CA . LEU B 1 71 ? -2.846 -13.656 -0.921 1 97.19 71 LEU B CA 1
ATOM 1363 C C . LEU B 1 71 ? -3.822 -14.719 -1.406 1 97.19 71 LEU B C 1
ATOM 1365 O O . LEU B 1 71 ? -5.039 -14.562 -1.268 1 97.19 71 LEU B O 1
ATOM 1369 N N . LYS B 1 72 ? -3.305 -15.758 -1.883 1 97.56 72 LYS B N 1
ATOM 1370 C CA . LYS B 1 72 ? -4.16 -16.859 -2.305 1 97.56 72 LYS B CA 1
ATOM 1371 C C . LYS B 1 72 ? -4.871 -17.5 -1.111 1 97.56 72 LYS B C 1
ATOM 1373 O O . LYS B 1 72 ? -6.027 -17.906 -1.222 1 97.56 72 LYS B O 1
ATOM 1378 N N . GLN B 1 73 ? -4.168 -17.625 -0.036 1 97.12 73 GLN B N 1
ATOM 1379 C CA . GLN B 1 73 ? -4.801 -18.109 1.185 1 97.12 73 GLN B CA 1
ATOM 1380 C C . GLN B 1 73 ? -5.938 -17.188 1.623 1 97.12 73 GLN B C 1
ATOM 1382 O O . GLN B 1 73 ? -7.016 -17.656 1.989 1 97.12 73 GLN B O 1
ATOM 1387 N N . HIS B 1 74 ? -5.66 -15.883 1.562 1 96.69 74 HIS B N 1
ATOM 1388 C CA . HIS B 1 74 ? -6.703 -14.922 1.895 1 96.69 74 HIS B CA 1
ATOM 1389 C C . HIS B 1 74 ? -7.887 -15.039 0.938 1 96.69 74 HIS B C 1
ATOM 1391 O O . HIS B 1 74 ? -9.031 -14.82 1.334 1 96.69 74 HIS B O 1
ATOM 1397 N N . LEU B 1 75 ? -7.598 -15.211 -0.304 1 96.56 75 LEU B N 1
ATOM 1398 C CA . LEU B 1 75 ? -8.648 -15.375 -1.298 1 96.56 75 LEU B CA 1
ATOM 1399 C C . LEU B 1 75 ? -9.602 -16.5 -0.901 1 96.56 75 LEU B C 1
ATOM 1401 O O . LEU B 1 75 ? -10.82 -16.359 -1.024 1 96.56 75 LEU B O 1
ATOM 1405 N N . HIS B 1 76 ? -9.078 -17.484 -0.428 1 95.75 76 HIS B N 1
ATOM 1406 C CA . HIS B 1 76 ? -9.852 -18.656 -0.039 1 95.75 76 HIS B CA 1
ATOM 1407 C C . HIS B 1 76 ? -10.555 -18.422 1.299 1 95.75 76 HIS B C 1
ATOM 1409 O O . HIS B 1 76 ? -11.727 -18.781 1.458 1 95.75 76 HIS B O 1
ATOM 1415 N N . ASP B 1 77 ? -9.961 -17.766 2.217 1 94.88 77 ASP B N 1
ATOM 1416 C CA . ASP B 1 77 ? -10.375 -17.781 3.617 1 94.88 77 ASP B CA 1
ATOM 1417 C C . ASP B 1 77 ? -11.281 -16.578 3.924 1 94.88 77 ASP B C 1
ATOM 1419 O O . ASP B 1 77 ? -11.992 -16.578 4.93 1 94.88 77 ASP B O 1
ATOM 1423 N N . ALA B 1 78 ? -11.219 -15.602 3.088 1 92.25 78 ALA B N 1
ATOM 1424 C CA . ALA B 1 78 ? -11.922 -14.383 3.473 1 92.25 78 ALA B CA 1
ATOM 1425 C C . ALA B 1 78 ? -12.516 -13.68 2.252 1 92.25 78 ALA B C 1
ATOM 1427 O O . ALA B 1 78 ? -11.836 -13.516 1.234 1 92.25 78 ALA B O 1
ATOM 1428 N N . ASP B 1 79 ? -13.703 -13.188 2.43 1 94.31 79 ASP B N 1
ATOM 1429 C CA . ASP B 1 79 ? -14.375 -12.531 1.314 1 94.31 79 ASP B CA 1
ATOM 1430 C C . ASP B 1 79 ? -14.578 -11.039 1.599 1 94.31 79 ASP B C 1
ATOM 1432 O O . ASP B 1 79 ? -15.211 -10.336 0.812 1 94.31 79 ASP B O 1
ATOM 1436 N N . TYR B 1 80 ? -14.016 -10.57 2.721 1 94.81 80 TYR B N 1
ATOM 1437 C CA . TYR B 1 80 ? -14.289 -9.195 3.131 1 94.81 80 TYR B CA 1
ATOM 1438 C C . TYR B 1 80 ? -13.547 -8.203 2.246 1 94.81 80 TYR B C 1
ATOM 1440 O O . TYR B 1 80 ? -13.906 -7.027 2.189 1 94.81 80 TYR B O 1
ATOM 1448 N N . TRP B 1 81 ? -12.492 -8.688 1.641 1 96.25 81 TRP B N 1
ATOM 1449 C CA . TRP B 1 81 ? -11.625 -7.746 0.937 1 96.25 81 TRP B CA 1
ATOM 1450 C C . TRP B 1 81 ? -11.844 -7.828 -0.57 1 96.25 81 TRP B C 1
ATOM 1452 O O . TRP B 1 81 ? -12.234 -8.875 -1.091 1 96.25 81 TRP B O 1
ATOM 1462 N N . SER B 1 82 ? -11.562 -6.637 -1.317 1 95.19 82 SER B N 1
ATOM 1463 C CA . SER B 1 82 ? -11.766 -6.562 -2.76 1 95.19 82 SER B CA 1
ATOM 1464 C C . SER B 1 82 ? -10.461 -6.234 -3.486 1 95.19 82 SER B C 1
ATOM 1466 O O . SER B 1 82 ? -10.242 -6.688 -4.609 1 95.19 82 SER B O 1
ATOM 1468 N N . ASP B 1 83 ? -9.594 -5.406 -2.865 1 95.5 83 ASP B N 1
ATOM 1469 C CA . ASP B 1 83 ? -8.336 -4.988 -3.475 1 95.5 83 ASP B CA 1
ATOM 1470 C C . ASP B 1 83 ? -7.172 -5.137 -2.494 1 95.5 83 ASP B C 1
ATOM 1472 O O . ASP B 1 83 ? -7.367 -5.066 -1.279 1 95.5 83 ASP B O 1
ATOM 1476 N N . ALA B 1 84 ? -6.023 -5.352 -3.092 1 96.19 84 ALA B N 1
ATOM 1477 C CA . ALA B 1 84 ? -4.781 -5.375 -2.322 1 96.19 84 ALA B CA 1
ATOM 1478 C C . ALA B 1 84 ? -3.783 -4.355 -2.863 1 96.19 84 ALA B C 1
ATOM 1480 O O . ALA B 1 84 ? -3.678 -4.164 -4.078 1 96.19 84 ALA B O 1
ATOM 1481 N N . ILE B 1 85 ? -3.094 -3.678 -1.966 1 96.5 85 ILE B N 1
ATOM 1482 C CA . ILE B 1 85 ? -1.884 -2.928 -2.283 1 96.5 85 ILE B CA 1
ATOM 1483 C C . ILE B 1 85 ? -0.654 -3.729 -1.856 1 96.5 85 ILE B C 1
ATOM 1485 O O . ILE B 1 85 ? -0.462 -3.996 -0.668 1 96.5 85 ILE B O 1
ATOM 1489 N N . VAL B 1 86 ? 0.129 -4.07 -2.834 1 97.06 86 VAL B N 1
ATOM 1490 C CA . VAL B 1 86 ? 1.245 -4.977 -2.584 1 97.06 86 VAL B CA 1
ATOM 1491 C C . VAL B 1 86 ? 2.564 -4.262 -2.869 1 97.06 86 VAL B C 1
ATOM 1493 O O . VAL B 1 86 ? 2.717 -3.617 -3.91 1 97.06 86 VAL B O 1
ATOM 1496 N N . VAL B 1 87 ? 3.484 -4.352 -1.93 1 96.94 87 VAL B N 1
ATOM 1497 C CA . VAL B 1 87 ? 4.852 -3.863 -2.096 1 96.94 87 VAL B CA 1
ATOM 1498 C C . VAL B 1 87 ? 5.824 -5.039 -2.064 1 96.94 87 VAL B C 1
ATOM 1500 O O . VAL B 1 87 ? 5.859 -5.797 -1.094 1 96.94 87 VAL B O 1
ATOM 1503 N N . ILE B 1 88 ? 6.562 -5.141 -3.172 1 96.75 88 ILE B N 1
ATOM 1504 C CA . ILE B 1 88 ? 7.504 -6.25 -3.26 1 96.75 88 ILE B CA 1
ATOM 1505 C C . ILE B 1 88 ? 8.859 -5.746 -3.758 1 96.75 88 ILE B C 1
ATOM 1507 O O . ILE B 1 88 ? 8.922 -4.773 -4.512 1 96.75 88 ILE B O 1
ATOM 1511 N N . SER B 1 89 ? 9.93 -6.367 -3.223 1 93.38 89 SER B N 1
ATOM 1512 C CA . SER B 1 89 ? 11.234 -6.121 -3.814 1 93.38 89 SER B CA 1
ATOM 1513 C C . SER B 1 89 ? 11.477 -7.027 -5.02 1 93.38 89 SER B C 1
ATOM 1515 O O . SER B 1 89 ? 11.07 -8.188 -5.02 1 93.38 89 SER B O 1
ATOM 1517 N N . LYS B 1 90 ? 12.156 -6.539 -6.035 1 93.06 90 LYS B N 1
ATOM 1518 C CA . LYS B 1 90 ? 12.422 -7.305 -7.246 1 93.06 90 LYS B CA 1
ATOM 1519 C C . LYS B 1 90 ? 13.445 -8.406 -6.988 1 93.06 90 LYS B C 1
ATOM 1521 O O . LYS B 1 90 ? 13.398 -9.469 -7.613 1 93.06 90 LYS B O 1
ATOM 1526 N N . ASP B 1 91 ? 14.359 -8.148 -6.027 1 91.94 91 ASP B N 1
ATOM 1527 C CA . ASP B 1 91 ? 15.438 -9.102 -5.793 1 91.94 91 ASP B CA 1
ATOM 1528 C C . ASP B 1 91 ? 15.133 -9.984 -4.59 1 91.94 91 ASP B C 1
ATOM 1530 O O . ASP B 1 91 ? 16.016 -10.711 -4.109 1 91.94 91 ASP B O 1
ATOM 1534 N N . ASP B 1 92 ? 14.008 -9.953 -4.027 1 92.44 92 ASP B N 1
ATOM 1535 C CA . ASP B 1 92 ? 13.484 -10.773 -2.936 1 92.44 92 ASP B CA 1
ATOM 1536 C C . ASP B 1 92 ? 14.18 -10.43 -1.619 1 92.44 92 ASP B C 1
ATOM 1538 O O . ASP B 1 92 ? 14.219 -11.25 -0.702 1 92.44 92 ASP B O 1
ATOM 1542 N N . LEU B 1 93 ? 14.93 -9.297 -1.58 1 92.5 93 LEU B N 1
ATOM 1543 C CA . LEU B 1 93 ? 15.562 -8.805 -0.362 1 92.5 93 LEU B CA 1
ATOM 1544 C C . LEU B 1 93 ? 14.875 -7.527 0.122 1 92.5 93 LEU B C 1
ATOM 1546 O O . LEU B 1 93 ? 15.219 -6.43 -0.318 1 92.5 93 LEU B O 1
ATOM 1550 N N . LEU B 1 94 ? 13.906 -7.688 0.936 1 95.12 94 LEU B N 1
ATOM 1551 C CA . LEU B 1 94 ? 13.172 -6.555 1.495 1 95.12 94 LEU B CA 1
ATOM 1552 C C . LEU B 1 94 ? 13.281 -6.535 3.016 1 95.12 94 LEU B C 1
ATOM 1554 O O . LEU B 1 94 ? 12.875 -7.488 3.684 1 95.12 94 LEU B O 1
ATOM 1558 N N . ASN B 1 95 ? 13.875 -5.504 3.523 1 94.69 95 ASN B N 1
ATOM 1559 C CA . ASN B 1 95 ? 13.859 -5.289 4.969 1 94.69 95 ASN B CA 1
ATOM 1560 C C . ASN B 1 95 ? 12.562 -4.629 5.426 1 94.69 95 ASN B C 1
ATOM 1562 O O . ASN B 1 95 ? 12.039 -3.738 4.754 1 94.69 95 ASN B O 1
ATOM 1566 N N . LYS B 1 96 ? 12.055 -5.113 6.5 1 91.31 96 LYS B N 1
ATOM 1567 C CA . LYS B 1 96 ? 10.789 -4.609 7.023 1 91.31 96 LYS B CA 1
ATOM 1568 C C . LYS B 1 96 ? 10.961 -4.035 8.43 1 91.31 96 LYS B C 1
ATOM 1570 O O . LYS B 1 96 ? 11.641 -4.629 9.266 1 91.31 96 LYS B O 1
ATOM 1575 N N . ALA B 1 97 ? 10.484 -2.83 8.578 1 85.06 97 ALA B N 1
ATOM 1576 C CA . ALA B 1 97 ? 10.352 -2.193 9.883 1 85.06 97 ALA B CA 1
ATOM 1577 C C . ALA B 1 97 ? 8.898 -1.815 10.172 1 85.06 97 ALA B C 1
ATOM 1579 O O . ALA B 1 97 ? 8.078 -1.751 9.25 1 85.06 97 ALA B O 1
ATOM 1580 N N . HIS B 1 98 ? 8.453 -1.974 11.414 1 76.94 98 HIS B N 1
ATOM 1581 C CA . HIS B 1 98 ? 7.062 -1.598 11.648 1 76.94 98 HIS B CA 1
ATOM 1582 C C . HIS B 1 98 ? 6.879 -1.021 13.047 1 76.94 98 HIS B C 1
ATOM 1584 O O . HIS B 1 98 ? 7.691 -1.273 13.945 1 76.94 98 HIS B O 1
ATOM 1590 N N . VAL B 1 99 ? 6.141 0.023 13.086 1 65.31 99 VAL B N 1
ATOM 1591 C CA . VAL B 1 99 ? 5.625 0.431 14.391 1 65.31 99 VAL B CA 1
ATOM 1592 C C . VAL B 1 99 ? 4.102 0.288 14.406 1 65.31 99 VAL B C 1
ATOM 1594 O O . VAL B 1 99 ? 3.424 0.695 13.461 1 65.31 99 VAL B O 1
ATOM 1597 N N . ILE B 1 100 ? 3.475 -0.812 14.898 1 58.94 100 ILE B N 1
ATOM 1598 C CA . ILE B 1 100 ? 2.037 -0.92 15.117 1 58.94 100 ILE B CA 1
ATOM 1599 C C . ILE B 1 100 ? 1.646 -0.121 16.359 1 58.94 100 ILE B C 1
ATOM 1601 O O . ILE B 1 100 ? 2.156 -0.372 17.453 1 58.94 100 ILE B O 1
ATOM 1605 N N . SER B 1 101 ? 1.55 1.156 16.094 1 42.97 101 SER B N 1
ATOM 1606 C CA . SER B 1 101 ? 1.03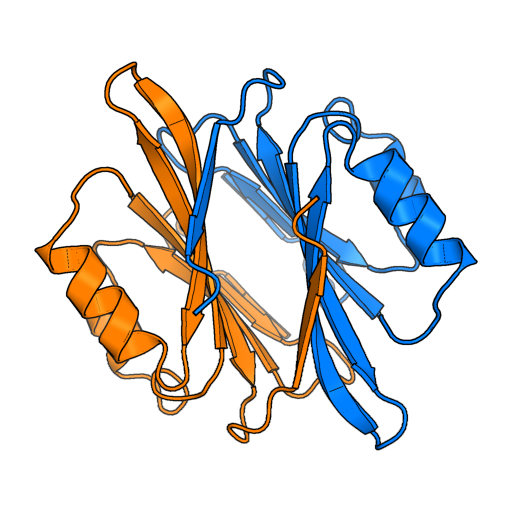1 1.756 17.312 1 42.97 101 SER B CA 1
ATOM 1607 C C . SER B 1 101 ? -0.333 1.181 17.672 1 42.97 101 SER B C 1
ATOM 1609 O O . SER B 1 101 ? -1.1 0.783 16.797 1 42.97 101 SER B O 1
#

Organism: NCBI:txid901

Foldseek 3Di:
DWDDPPDPQDWIWDDDPPAQKIKIKDWLVCLVVCCPDPFQQAWWKKWFWFADPVRDTDIDIDTDRGNSVVSVVCSVPDDGGTIMIMMGGSVSDDDDDDDPD/DWDDPPDPQDKIWDDDPPAQKIKIKDWLVCLVVCCPDPFQQAWWKKWFWFADPVRDTDIDIDTDRGNSVVSVVCSVPDDGGTIMIIMGGSVSDDDDDDDPD

Radius of gyration: 15.35 Å; Cα contacts (8 Å, |Δi|>4): 471; chains: 2; bounding box: 44×39×35 Å

Solvent-accessible surface area (backbone atoms only — not comparable to full-atom values): 10516 Å² total; per-residue (Å²): 77,71,47,68,66,79,47,64,85,38,55,32,40,37,33,51,87,96,47,67,37,38,40,32,42,42,40,62,90,43,44,72,63,52,55,68,40,89,53,31,60,21,20,29,40,34,38,37,38,31,38,47,97,83,68,41,38,28,36,35,40,43,54,33,71,37,34,42,63,51,50,53,51,43,62,73,74,44,80,48,50,52,38,31,44,36,38,31,19,70,81,49,58,57,45,78,46,70,50,82,109,75,70,46,70,67,79,46,66,81,38,54,33,40,36,34,50,86,96,46,69,37,40,38,32,41,41,38,60,91,42,45,73,64,52,55,68,40,90,53,31,60,22,21,29,40,34,36,40,37,31,38,47,98,85,67,41,40,30,36,35,38,42,54,34,72,36,34,41,63,53,51,52,51,42,62,71,75,43,79,49,50,52,38,32,44,36,39,30,20,70,81,49,58,58,45,78,46,71,50,82,111